Protein AF-A0A3S0QDR5-F1 (afdb_monomer_lite)

Secondary structure (DSSP, 8-state):
---EEEEEEEEEPPTT-SHHHHHHHHHHHHHTT---HHHHHHHHT--EEE-TTS-EEETTTT---B--TTSSS-BEEEEEEE-TTT-TT-SS-EEEEEEEEEHHHHEEEETTEEEEPTTHHHHHHHHHHHHHHH-TTS-EEEE-GGGTTS-S-TTTTT-HHHHT--SEEEE-HHHHTT--SPPTTEEEEE-SS-EEEEETTS--

pLDDT: mean 89.58, std 8.87, range [52.44, 98.12]

Foldseek 3Di:
DFWKKKFKWKDAADPVGCLLVLVLLQVLCVVQVNDDPVQVVLSVPWDWDADPLRAIAISLQPFDWDDGPLAQFTWRWHKGKDDCSLPVPDPGIMIMTITMTGLVSQWDQDPNDIAGDPPRVVSSVVSQVSVCVSVLPIKTFIATRVCPSPPQCCLVPPDLVSNPRGAKIWAAPVRVVSHDPDDPQKDWDDDNSTIIMGRPPHHD

Sequence (204 aa):
MPELHRLQLRLPVPDDGFEPVLTRFAGVLRGLGIWPAEVQQAFAGFHLRPAADGCIYSTAAGLDYYFSPLFPAPLRPHVWVWNAAVVPELPGIELDLALLVETAALTLIEHDRYHYRPGVQAAAQALARRLHAAFPQAGIYFTDEAQAGVDFDGLRYDDPAQLWQFDYALLPPAVAARYPAPPPTHRLDAGPAYAEAWYAARWA

Structure (mmCIF, N/CA/C/O backbone):
data_AF-A0A3S0QDR5-F1
#
_entry.id   AF-A0A3S0QDR5-F1
#
loop_
_atom_site.group_PDB
_atom_site.id
_atom_site.type_symbol
_atom_site.label_atom_id
_atom_site.label_alt_id
_atom_site.label_comp_id
_atom_site.label_asym_id
_atom_site.label_entity_id
_atom_site.label_seq_id
_atom_site.pdbx_PDB_ins_code
_atom_site.Cartn_x
_atom_site.Cartn_y
_atom_site.Cartn_z
_atom_site.occupancy
_atom_site.B_iso_or_equiv
_atom_site.auth_seq_id
_atom_site.auth_comp_id
_atom_site.auth_asym_id
_atom_site.auth_atom_id
_atom_site.pdbx_PDB_model_num
ATOM 1 N N . MET A 1 1 ? 15.835 13.168 6.844 1.00 61.34 1 MET A N 1
ATOM 2 C CA . MET A 1 1 ? 14.879 12.590 5.877 1.00 61.34 1 MET A CA 1
ATOM 3 C C . MET A 1 1 ? 13.528 12.604 6.565 1.00 61.34 1 MET A C 1
ATOM 5 O O . MET A 1 1 ? 13.531 12.258 7.740 1.00 61.34 1 MET A O 1
ATOM 9 N N . PRO A 1 2 ? 12.445 13.092 5.935 1.00 73.81 2 PRO A N 1
ATOM 10 C CA . PRO A 1 2 ? 11.136 13.089 6.580 1.00 73.81 2 PRO A CA 1
ATOM 11 C C . PRO A 1 2 ? 10.711 11.653 6.894 1.00 73.81 2 PRO A C 1
ATOM 13 O O . PRO A 1 2 ? 11.009 10.731 6.132 1.00 73.81 2 PRO A O 1
ATOM 16 N N . GLU A 1 3 ? 10.041 11.491 8.024 1.00 86.06 3 GLU A N 1
ATOM 17 C CA . GLU A 1 3 ? 9.397 10.250 8.432 1.00 86.06 3 GLU A CA 1
ATOM 18 C C . GLU A 1 3 ? 8.090 10.076 7.654 1.00 86.06 3 GLU A C 1
ATOM 20 O O . GLU A 1 3 ? 7.347 11.044 7.457 1.00 86.06 3 GLU A O 1
ATOM 25 N N . LEU A 1 4 ? 7.843 8.864 7.148 1.00 90.88 4 LEU A N 1
ATOM 26 C CA . LEU A 1 4 ? 6.756 8.592 6.211 1.00 90.88 4 LEU A CA 1
ATOM 27 C C . LEU A 1 4 ? 5.873 7.448 6.687 1.00 90.88 4 LEU A C 1
ATOM 29 O O . LEU A 1 4 ? 6.346 6.333 6.899 1.00 90.88 4 LEU A O 1
ATOM 33 N N . HIS A 1 5 ? 4.573 7.710 6.684 1.00 93.19 5 HIS A N 1
ATOM 34 C CA . HIS A 1 5 ? 3.555 6.674 6.669 1.00 93.19 5 HIS A CA 1
ATOM 35 C C . HIS A 1 5 ? 3.349 6.151 5.257 1.00 93.19 5 HIS A C 1
ATOM 37 O O . HIS A 1 5 ? 3.543 6.863 4.261 1.00 93.19 5 HIS A O 1
ATOM 43 N N . ARG A 1 6 ? 2.928 4.891 5.173 1.00 94.06 6 ARG A N 1
ATOM 44 C CA . ARG A 1 6 ? 2.754 4.183 3.905 1.00 94.06 6 ARG A CA 1
ATOM 45 C C . ARG A 1 6 ? 1.407 3.491 3.914 1.00 94.06 6 ARG A C 1
ATOM 47 O O . ARG A 1 6 ? 1.149 2.679 4.792 1.00 94.06 6 ARG A O 1
ATOM 54 N N . LEU A 1 7 ? 0.567 3.784 2.925 1.00 95.31 7 LEU A N 1
ATOM 55 C CA . LEU A 1 7 ? -0.541 2.908 2.566 1.00 95.31 7 LEU A CA 1
ATOM 56 C C . LEU A 1 7 ? -0.119 2.097 1.349 1.00 95.31 7 LEU A C 1
ATOM 58 O O . LEU A 1 7 ? 0.023 2.661 0.264 1.00 95.31 7 LEU A O 1
ATOM 62 N N . GLN A 1 8 ? 0.108 0.805 1.528 1.00 94.25 8 GLN A N 1
ATOM 63 C CA . GLN A 1 8 ? 0.830 0.002 0.554 1.00 94.25 8 GLN A CA 1
ATOM 64 C C . GLN A 1 8 ? 0.272 -1.404 0.389 1.00 94.25 8 GLN A C 1
ATOM 66 O O . GLN A 1 8 ? -0.425 -1.935 1.253 1.00 94.25 8 GLN A O 1
ATOM 71 N N . LEU A 1 9 ? 0.595 -1.996 -0.752 1.00 94.38 9 LEU A N 1
ATOM 72 C CA . LEU A 1 9 ? 0.325 -3.386 -1.084 1.00 94.38 9 LEU A CA 1
ATOM 73 C C . LEU A 1 9 ? 1.497 -3.940 -1.885 1.00 94.38 9 LEU A C 1
ATOM 75 O O . LEU A 1 9 ? 2.198 -3.185 -2.564 1.00 94.38 9 LEU A O 1
ATOM 79 N N . ARG A 1 10 ? 1.676 -5.260 -1.848 1.00 91.81 10 ARG A N 1
ATOM 80 C CA . ARG A 1 10 ? 2.699 -5.941 -2.639 1.00 91.81 10 ARG A CA 1
ATOM 81 C C . ARG A 1 10 ? 2.098 -7.045 -3.494 1.00 91.81 10 ARG A C 1
ATOM 83 O O . ARG A 1 10 ? 1.195 -7.754 -3.054 1.00 91.81 10 ARG A O 1
ATOM 90 N N . LEU A 1 11 ? 2.586 -7.167 -4.724 1.00 92.06 11 LEU A N 1
ATOM 91 C CA . LEU A 1 11 ? 2.117 -8.141 -5.704 1.00 92.06 11 LEU A CA 1
ATOM 92 C C . LEU A 1 11 ? 3.292 -8.717 -6.497 1.00 92.06 11 LEU A C 1
ATOM 94 O O . LEU A 1 11 ? 4.166 -7.946 -6.892 1.00 92.06 11 LEU A O 1
ATOM 98 N N . PRO A 1 12 ? 3.301 -10.024 -6.810 1.00 92.12 12 PRO A N 1
ATOM 99 C CA . PRO A 1 12 ? 4.234 -10.563 -7.793 1.00 92.12 12 PRO A CA 1
ATOM 100 C C . PRO A 1 12 ? 4.017 -9.895 -9.149 1.00 92.12 12 PRO A C 1
ATOM 102 O O . PRO A 1 12 ? 2.880 -9.584 -9.516 1.00 92.12 12 PRO A O 1
ATOM 105 N N . VAL A 1 13 ? 5.107 -9.675 -9.887 1.00 89.19 13 VAL A N 1
ATOM 106 C CA . VAL A 1 13 ? 5.028 -9.275 -11.294 1.00 89.19 13 VAL A CA 1
ATOM 107 C C . VAL A 1 13 ? 4.461 -10.458 -12.085 1.00 89.19 13 VAL A C 1
ATOM 109 O O . VAL A 1 13 ? 5.053 -11.537 -12.045 1.00 89.19 13 VAL A O 1
ATOM 112 N N . PRO A 1 14 ? 3.321 -10.288 -12.772 1.00 85.69 14 PRO A N 1
ATOM 113 C CA . PRO A 1 14 ? 2.761 -11.319 -13.639 1.00 85.69 14 PRO A CA 1
ATOM 114 C C . PRO A 1 14 ? 3.685 -11.706 -14.803 1.00 85.69 14 PRO A C 1
ATOM 116 O O . PRO A 1 14 ? 4.498 -10.900 -15.257 1.00 85.69 14 PRO A O 1
ATOM 119 N N . ASP A 1 15 ? 3.488 -12.908 -15.351 1.00 82.69 15 ASP A N 1
ATOM 120 C CA . ASP A 1 15 ? 4.232 -13.396 -16.524 1.00 82.69 15 ASP A CA 1
ATOM 121 C C . ASP A 1 15 ? 4.011 -12.530 -17.778 1.00 82.69 15 ASP A C 1
ATOM 123 O O . ASP A 1 15 ? 4.877 -12.460 -18.649 1.00 82.69 15 ASP A O 1
ATOM 127 N N . ASP A 1 16 ? 2.856 -11.861 -17.877 1.00 85.12 16 ASP A N 1
ATOM 128 C CA . ASP A 1 16 ? 2.502 -10.951 -18.970 1.00 85.12 16 ASP A CA 1
ATOM 129 C C . ASP A 1 16 ? 3.011 -9.511 -18.767 1.00 85.12 16 ASP A C 1
ATOM 131 O O . ASP A 1 16 ? 2.716 -8.641 -19.587 1.00 85.12 16 ASP A O 1
ATOM 135 N N . GLY A 1 17 ? 3.810 -9.266 -17.722 1.00 89.19 17 GLY A N 1
ATOM 136 C CA . GLY A 1 17 ? 4.458 -7.984 -17.445 1.00 89.19 17 GLY A CA 1
ATOM 137 C C . GLY A 1 17 ? 3.826 -7.192 -16.297 1.00 89.19 17 GLY A C 1
ATOM 138 O O . GLY A 1 17 ? 2.864 -7.602 -15.649 1.00 89.19 17 GLY A O 1
ATOM 139 N N . PHE A 1 18 ? 4.389 -6.017 -16.006 1.00 91.88 18 PHE A N 1
ATOM 140 C CA . PHE A 1 18 ? 3.922 -5.144 -14.918 1.00 91.88 18 PHE A CA 1
ATOM 141 C C . PHE A 1 18 ? 2.816 -4.169 -15.354 1.00 91.88 18 PHE A C 1
ATOM 143 O O . PHE A 1 18 ? 2.155 -3.543 -14.520 1.00 91.88 18 PHE A O 1
ATOM 150 N N . GLU A 1 19 ? 2.598 -4.014 -16.654 1.00 93.38 19 GLU A N 1
ATOM 151 C CA . GLU A 1 19 ? 1.686 -3.050 -17.262 1.00 93.38 19 GLU A CA 1
ATOM 152 C C . GLU A 1 19 ? 0.235 -3.208 -16.773 1.00 93.38 19 GLU A C 1
ATOM 154 O O . GLU A 1 19 ? -0.393 -2.186 -16.458 1.00 93.38 19 GLU A O 1
ATOM 159 N N . PRO A 1 20 ? -0.321 -4.429 -16.605 1.00 93.06 20 PRO A N 1
ATOM 160 C CA . PRO A 1 20 ? -1.663 -4.600 -16.046 1.00 93.06 20 PRO A CA 1
ATOM 161 C C . PRO A 1 20 ? -1.775 -4.138 -14.587 1.00 93.06 20 PRO A C 1
ATOM 163 O O . PRO A 1 20 ? -2.842 -3.693 -14.149 1.00 93.06 20 PRO A O 1
ATOM 166 N N . VAL A 1 21 ? -0.690 -4.249 -13.815 1.00 94.88 21 VAL A N 1
ATOM 167 C CA . VAL A 1 21 ? -0.626 -3.806 -12.414 1.00 94.88 21 VAL A CA 1
ATOM 168 C C . VAL A 1 21 ? -0.572 -2.280 -12.359 1.00 94.88 21 VAL A C 1
ATOM 170 O O . VAL A 1 21 ? -1.391 -1.656 -11.679 1.00 94.88 21 VAL A O 1
ATOM 173 N N . LEU A 1 22 ? 0.311 -1.663 -13.149 1.00 95.50 22 LEU A N 1
ATOM 174 C CA . LEU A 1 22 ? 0.421 -0.205 -13.237 1.00 95.50 22 LEU A CA 1
ATOM 175 C C . LEU A 1 22 ? -0.845 0.448 -13.785 1.00 95.50 22 LEU A C 1
ATOM 177 O O . LEU A 1 22 ? -1.245 1.500 -13.296 1.00 95.50 22 LEU A O 1
ATOM 181 N N . THR A 1 23 ? -1.517 -0.180 -14.751 1.00 96.06 23 THR A N 1
ATOM 182 C CA . THR A 1 23 ? -2.782 0.323 -15.307 1.00 96.06 23 THR A CA 1
ATOM 183 C C . THR A 1 23 ? -3.874 0.390 -14.241 1.00 96.06 23 THR A C 1
ATOM 185 O O . THR A 1 23 ? -4.596 1.387 -14.148 1.00 96.06 23 THR A O 1
ATOM 188 N N . ARG A 1 24 ? -3.978 -0.641 -13.393 1.00 96.94 24 ARG A N 1
ATOM 189 C CA . ARG A 1 24 ? -4.913 -0.652 -12.260 1.00 96.94 24 ARG A CA 1
ATOM 190 C C . ARG A 1 24 ? -4.555 0.413 -11.228 1.00 96.94 24 ARG A C 1
ATOM 192 O O . ARG A 1 24 ? -5.436 1.154 -10.793 1.00 96.94 24 ARG A O 1
ATOM 199 N N . PHE A 1 25 ? -3.272 0.552 -10.895 1.00 97.38 25 PHE A N 1
ATOM 200 C CA . PHE A 1 25 ? -2.823 1.561 -9.937 1.00 97.38 25 PHE A CA 1
ATOM 201 C C . PHE A 1 25 ? -3.045 2.988 -10.450 1.00 97.38 25 PHE A C 1
ATOM 203 O O . PHE A 1 25 ? -3.562 3.831 -9.724 1.00 97.38 25 PHE A O 1
ATOM 210 N N . ALA A 1 26 ? -2.784 3.238 -11.734 1.00 97.44 26 ALA A N 1
ATOM 211 C CA . ALA A 1 26 ? -3.130 4.484 -12.411 1.00 97.44 26 ALA A CA 1
ATOM 212 C C . ALA A 1 26 ? -4.630 4.802 -12.307 1.00 97.44 26 ALA A C 1
ATOM 214 O O . ALA A 1 26 ? -5.014 5.953 -12.102 1.00 97.44 26 ALA A O 1
ATOM 215 N N . GLY A 1 27 ? -5.492 3.785 -12.410 1.00 98.12 27 GLY A N 1
ATOM 216 C CA . GLY A 1 27 ? -6.929 3.918 -12.165 1.00 98.12 27 GLY A CA 1
ATOM 217 C C . GLY A 1 27 ? -7.248 4.410 -10.750 1.00 98.12 27 GLY A C 1
ATOM 218 O O . GLY A 1 27 ? -8.052 5.332 -10.594 1.00 98.12 27 GLY A O 1
ATOM 219 N N . VAL A 1 28 ? -6.577 3.859 -9.731 1.00 97.94 28 VAL A N 1
ATOM 220 C CA . VAL A 1 28 ? -6.702 4.325 -8.339 1.00 97.94 28 VAL A CA 1
ATOM 221 C C . VAL A 1 28 ? -6.265 5.784 -8.226 1.00 97.94 28 VAL A C 1
ATOM 223 O O . VAL A 1 28 ? -7.039 6.608 -7.746 1.00 97.94 28 VAL A O 1
ATOM 226 N N . LEU A 1 29 ? -5.077 6.125 -8.727 1.00 97.88 29 LEU A N 1
ATOM 227 C CA . LEU A 1 29 ? -4.520 7.479 -8.658 1.00 97.88 29 LEU A CA 1
ATOM 228 C C . LEU A 1 29 ? -5.426 8.525 -9.331 1.00 97.88 29 LEU A C 1
ATOM 230 O O . LEU A 1 29 ? -5.706 9.569 -8.738 1.00 97.88 29 LEU A O 1
ATOM 234 N N . ARG A 1 30 ? -5.998 8.211 -10.502 1.00 97.69 30 ARG A N 1
ATOM 235 C CA . ARG A 1 30 ? -7.041 9.034 -11.150 1.00 97.69 30 ARG A CA 1
ATOM 236 C C . ARG A 1 30 ? -8.263 9.221 -10.264 1.00 97.69 30 ARG A C 1
ATOM 238 O O . ARG A 1 30 ? -8.734 10.343 -10.105 1.00 97.69 30 ARG A O 1
ATOM 245 N N . GLY A 1 31 ? -8.759 8.139 -9.666 1.00 96.62 31 GLY A N 1
ATOM 246 C CA . GLY A 1 31 ? -9.898 8.177 -8.748 1.00 96.62 31 GL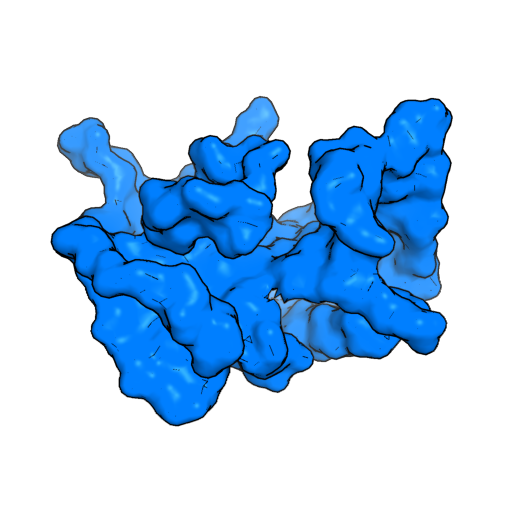Y A CA 1
ATOM 247 C C . GLY A 1 31 ? -9.643 8.981 -7.469 1.00 96.62 31 GLY A C 1
ATOM 248 O O . GLY A 1 31 ? -10.602 9.397 -6.821 1.00 96.62 31 GLY A O 1
ATOM 249 N N . LEU A 1 32 ? -8.374 9.207 -7.118 1.00 96.12 32 LEU A N 1
ATOM 250 C CA . LEU A 1 32 ? -7.942 10.078 -6.025 1.00 96.12 32 LEU A CA 1
ATOM 251 C C . LEU A 1 32 ? -7.693 11.526 -6.470 1.00 96.12 32 LEU A C 1
ATOM 253 O O . LEU A 1 32 ? -7.418 12.368 -5.622 1.00 96.12 32 LEU A O 1
ATOM 257 N N . GLY A 1 33 ? -7.766 11.842 -7.765 1.00 96.62 33 GLY A N 1
ATOM 258 C CA . GLY A 1 33 ? -7.377 13.159 -8.279 1.00 96.62 33 GLY A CA 1
ATOM 259 C C . GLY A 1 33 ? -5.859 13.374 -8.360 1.00 96.62 33 GLY A C 1
ATOM 260 O O . GLY A 1 33 ? -5.423 14.483 -8.645 1.00 96.62 33 GLY A O 1
ATOM 261 N N . ILE A 1 34 ? -5.049 12.330 -8.154 1.00 96.19 34 ILE A N 1
ATOM 262 C CA . ILE A 1 34 ? -3.582 12.371 -8.229 1.00 96.19 34 ILE A CA 1
ATOM 263 C C . ILE A 1 34 ? -3.156 11.885 -9.616 1.00 96.19 34 ILE A C 1
ATOM 265 O O . ILE A 1 34 ? -2.619 10.796 -9.783 1.00 96.19 34 ILE A O 1
ATOM 269 N N . TRP A 1 35 ? -3.467 12.661 -10.653 1.00 97.06 35 TRP A N 1
ATOM 270 C CA . TRP A 1 35 ? -3.111 12.293 -12.029 1.00 97.06 35 TRP A CA 1
ATOM 271 C C . TRP A 1 35 ? -2.630 13.467 -12.902 1.00 97.06 35 TRP A C 1
ATOM 273 O O . TRP A 1 35 ? -3.094 13.616 -14.038 1.00 97.06 35 TRP A O 1
ATOM 283 N N . PRO A 1 36 ? -1.722 14.328 -12.405 1.00 96.44 36 PRO A N 1
ATOM 284 C CA . PRO A 1 36 ? -1.165 15.409 -13.209 1.00 96.44 36 PRO A CA 1
ATOM 285 C C . PRO A 1 36 ? -0.210 14.877 -14.293 1.00 96.44 36 PRO A C 1
ATOM 287 O O . PRO A 1 36 ? 0.082 13.678 -14.361 1.00 96.44 36 PRO A O 1
ATOM 290 N N . ALA A 1 37 ? 0.249 15.768 -15.173 1.00 96.19 37 ALA A N 1
ATOM 291 C CA . ALA A 1 37 ? 1.044 15.411 -16.349 1.00 96.19 37 ALA A CA 1
ATOM 292 C C . ALA A 1 37 ? 2.346 14.676 -15.986 1.00 96.19 37 ALA A C 1
ATOM 294 O O . ALA A 1 37 ? 2.745 13.751 -16.686 1.00 96.19 37 ALA A O 1
ATOM 295 N N . GLU A 1 38 ? 2.968 15.032 -14.868 1.00 95.44 38 GLU A N 1
ATOM 296 C CA . GLU A 1 38 ? 4.201 14.428 -14.367 1.00 95.44 38 GLU A CA 1
ATOM 297 C C . GLU A 1 38 ? 3.984 12.956 -13.988 1.00 95.44 38 GLU A C 1
ATOM 299 O O . GLU A 1 38 ? 4.750 12.084 -14.397 1.00 95.44 38 GLU A O 1
ATOM 304 N N . VAL A 1 39 ? 2.889 12.652 -13.280 1.00 96.06 39 VAL A N 1
ATOM 305 C CA . VAL A 1 39 ? 2.517 11.268 -12.935 1.00 96.06 39 VAL A CA 1
ATOM 306 C C . VAL A 1 39 ? 2.179 10.480 -14.201 1.00 96.06 39 VAL A C 1
ATOM 308 O O . VAL A 1 39 ? 2.605 9.336 -14.353 1.00 96.06 39 VAL A O 1
ATOM 311 N N . GLN A 1 40 ? 1.468 11.095 -15.150 1.00 96.31 40 GLN A N 1
ATOM 312 C CA . GLN A 1 40 ? 1.164 10.473 -16.442 1.00 96.31 40 GLN A CA 1
ATOM 313 C C . GLN A 1 40 ? 2.431 10.092 -17.207 1.00 96.31 40 GLN A C 1
ATOM 315 O O . GLN A 1 40 ? 2.534 8.970 -17.701 1.00 96.31 40 GLN A O 1
ATOM 320 N N . GLN A 1 41 ? 3.397 11.008 -17.283 1.00 94.94 41 GLN A N 1
ATOM 321 C CA . GLN A 1 41 ? 4.677 10.780 -17.948 1.00 94.94 41 GLN A CA 1
ATOM 322 C C . GLN A 1 41 ? 5.479 9.676 -17.257 1.00 94.94 41 GLN A C 1
ATOM 324 O O . GLN A 1 41 ? 6.005 8.799 -17.941 1.00 94.94 41 GLN A O 1
ATOM 329 N N . ALA A 1 42 ? 5.521 9.667 -15.922 1.00 94.38 42 ALA A N 1
ATOM 330 C CA . ALA A 1 42 ? 6.217 8.630 -15.165 1.00 94.38 42 ALA A CA 1
ATOM 331 C C . ALA A 1 42 ? 5.632 7.231 -15.411 1.00 94.38 42 ALA A C 1
ATOM 333 O O . ALA A 1 42 ? 6.385 6.271 -15.553 1.00 94.38 42 ALA A O 1
ATOM 334 N N . PHE A 1 43 ? 4.304 7.109 -15.508 1.00 95.19 43 PHE A N 1
ATOM 335 C CA . PHE A 1 43 ? 3.648 5.832 -15.802 1.00 95.19 43 PHE A CA 1
ATOM 336 C C . PHE A 1 43 ? 3.776 5.429 -17.277 1.00 95.19 43 PHE A C 1
ATOM 338 O O . PHE A 1 43 ? 3.950 4.250 -17.566 1.00 95.19 43 PHE A O 1
ATOM 345 N N . ALA A 1 44 ? 3.720 6.380 -18.214 1.00 93.44 44 ALA A N 1
ATOM 346 C CA . ALA A 1 44 ? 3.883 6.099 -19.643 1.00 93.44 44 ALA A CA 1
ATOM 347 C C . ALA A 1 44 ? 5.321 5.686 -20.004 1.00 93.44 44 ALA A C 1
ATOM 349 O O . ALA A 1 44 ? 5.521 4.840 -20.869 1.00 93.44 44 ALA A O 1
ATOM 350 N N . GLY A 1 45 ? 6.317 6.277 -19.339 1.00 92.19 45 GLY A N 1
ATOM 351 C CA . GLY A 1 45 ? 7.735 5.940 -19.480 1.00 92.19 45 GLY A CA 1
ATOM 352 C C . GLY A 1 45 ? 8.239 4.946 -18.433 1.00 92.19 45 GLY A C 1
ATOM 353 O O . GLY A 1 45 ? 9.455 4.864 -18.216 1.00 92.19 45 GLY A O 1
ATOM 354 N N . PHE A 1 46 ? 7.335 4.243 -17.740 1.00 94.44 46 PHE A N 1
ATOM 355 C CA . PHE A 1 46 ? 7.721 3.339 -16.667 1.00 94.44 46 PHE A CA 1
ATOM 356 C C . PHE A 1 46 ? 8.611 2.225 -17.211 1.00 94.44 46 PHE A C 1
ATOM 358 O O . PHE A 1 46 ? 8.253 1.525 -18.155 1.00 94.44 46 PHE A O 1
ATOM 365 N N . HIS A 1 47 ? 9.761 2.034 -16.577 1.00 91.12 47 HIS A N 1
ATOM 366 C CA . HIS A 1 47 ? 10.599 0.873 -16.814 1.00 91.12 47 HIS A CA 1
ATOM 367 C C . HIS A 1 47 ? 11.367 0.506 -15.551 1.00 91.12 47 HIS A C 1
ATOM 369 O O . HIS A 1 47 ? 11.575 1.319 -14.645 1.00 91.12 47 HIS A O 1
ATOM 375 N N . LEU A 1 48 ? 11.789 -0.751 -15.514 1.00 91.69 48 LEU A N 1
ATOM 376 C CA . LEU A 1 48 ? 12.644 -1.293 -14.476 1.00 91.69 48 LEU A CA 1
ATOM 377 C C . LEU A 1 48 ? 14.104 -1.099 -14.883 1.00 91.69 48 LEU A C 1
ATOM 379 O O . LEU A 1 48 ? 14.495 -1.454 -15.995 1.00 91.69 48 LEU A O 1
ATOM 383 N N . ARG A 1 49 ? 14.914 -0.536 -13.986 1.00 90.25 49 ARG A N 1
ATOM 384 C CA . ARG A 1 49 ? 16.343 -0.307 -14.202 1.00 90.25 49 ARG A CA 1
ATOM 385 C C . ARG A 1 49 ? 17.160 -1.174 -13.242 1.00 90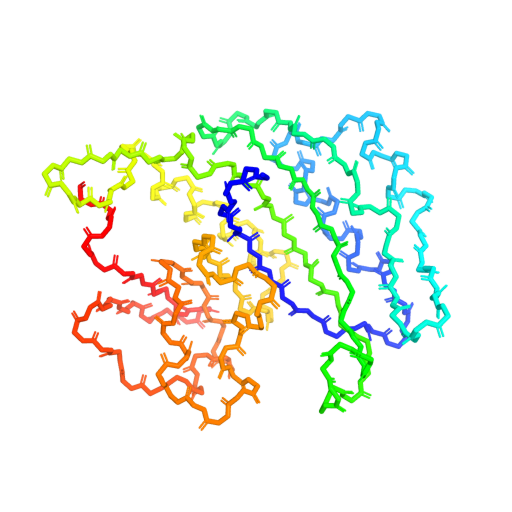.25 49 ARG A C 1
ATOM 387 O O . ARG A 1 49 ? 17.229 -0.835 -12.058 1.00 90.25 49 ARG A O 1
ATOM 394 N N . PRO A 1 50 ? 17.794 -2.253 -13.729 1.00 91.19 50 PRO A N 1
ATOM 395 C CA . PRO A 1 50 ? 18.753 -3.014 -12.941 1.00 91.19 50 PRO A CA 1
ATOM 396 C C . PRO A 1 50 ? 19.955 -2.146 -12.558 1.00 91.19 50 PRO A C 1
ATOM 398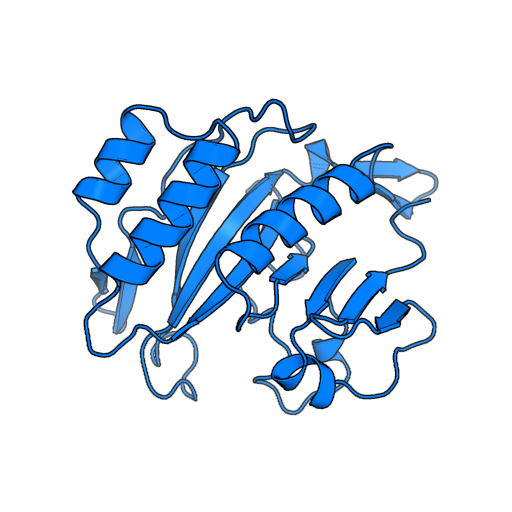 O O . PRO A 1 50 ? 20.383 -1.286 -13.334 1.00 91.19 50 PRO A O 1
ATOM 401 N N . ALA A 1 51 ? 20.513 -2.388 -11.381 1.00 90.50 51 ALA A N 1
ATOM 402 C CA . ALA A 1 51 ? 21.742 -1.773 -10.906 1.00 90.50 51 ALA A CA 1
ATOM 403 C C . ALA A 1 51 ? 22.852 -2.809 -10.694 1.00 90.50 51 ALA A C 1
ATOM 405 O O . ALA A 1 51 ? 22.631 -4.018 -10.758 1.00 90.50 51 ALA A O 1
ATOM 406 N N . ALA A 1 52 ? 24.077 -2.319 -10.488 1.00 91.69 52 ALA A N 1
ATOM 407 C CA . ALA A 1 52 ? 25.270 -3.158 -10.375 1.00 91.69 52 ALA A CA 1
ATOM 408 C C . ALA A 1 52 ? 25.278 -4.048 -9.118 1.00 91.69 52 ALA A C 1
ATOM 410 O O . ALA A 1 52 ? 25.944 -5.077 -9.107 1.00 91.69 52 ALA A O 1
ATOM 411 N N . ASP A 1 53 ? 24.535 -3.661 -8.083 1.00 88.88 53 ASP A N 1
ATOM 412 C CA . ASP A 1 53 ? 24.326 -4.420 -6.846 1.00 88.88 53 ASP A CA 1
ATOM 413 C C . ASP A 1 53 ? 23.229 -5.494 -6.976 1.00 88.88 53 ASP A C 1
ATOM 415 O O . ASP A 1 53 ? 22.925 -6.190 -6.012 1.00 88.88 53 ASP A O 1
ATOM 419 N N . GLY A 1 54 ? 22.633 -5.640 -8.164 1.00 88.81 54 GLY A N 1
ATOM 420 C CA . GLY A 1 54 ? 21.528 -6.559 -8.417 1.00 88.81 54 GLY A CA 1
ATOM 421 C C . GLY A 1 54 ? 20.157 -6.007 -8.024 1.00 88.81 54 GLY A C 1
ATOM 422 O O . GLY A 1 54 ? 19.154 -6.655 -8.327 1.00 88.81 54 GLY A O 1
ATOM 423 N N . CYS A 1 55 ? 20.072 -4.822 -7.409 1.00 88.50 55 CYS A N 1
ATOM 424 C CA . CYS A 1 55 ? 18.796 -4.166 -7.135 1.00 88.50 55 CYS A CA 1
ATOM 425 C C . CYS A 1 55 ? 18.110 -3.748 -8.441 1.00 88.50 55 CYS A C 1
ATOM 427 O O . CYS A 1 55 ? 18.752 -3.476 -9.461 1.00 88.50 55 CYS A O 1
ATOM 429 N N . ILE A 1 56 ? 16.781 -3.664 -8.409 1.00 89.19 56 ILE A N 1
ATOM 430 C CA . ILE A 1 56 ? 15.977 -3.151 -9.519 1.00 89.19 56 ILE A CA 1
ATOM 431 C C . ILE A 1 56 ? 15.252 -1.904 -9.032 1.00 89.19 56 ILE A C 1
ATOM 433 O O . ILE A 1 56 ? 14.563 -1.934 -8.019 1.00 89.19 56 ILE A O 1
ATOM 437 N N . TYR A 1 57 ? 15.389 -0.807 -9.769 1.00 87.00 57 TYR A N 1
ATOM 438 C CA . TYR A 1 57 ? 14.730 0.454 -9.446 1.00 87.00 57 TYR A CA 1
ATOM 439 C C . TYR A 1 57 ? 13.611 0.751 -10.436 1.00 87.00 57 TYR A C 1
ATOM 441 O O . TYR A 1 57 ? 13.748 0.488 -11.632 1.00 87.00 57 TYR A O 1
ATOM 449 N N . SER A 1 58 ? 12.521 1.341 -9.951 1.00 87.56 58 SER A N 1
ATOM 450 C CA . SER A 1 58 ? 11.475 1.886 -10.812 1.00 87.56 58 SER A CA 1
ATOM 451 C C . SER A 1 58 ? 11.775 3.346 -11.158 1.00 87.56 58 SER A C 1
ATOM 453 O O . SER A 1 58 ? 12.334 4.094 -10.350 1.00 87.56 58 SER A O 1
ATOM 455 N N . THR A 1 59 ? 11.353 3.793 -12.337 1.00 83.31 59 THR A N 1
ATOM 456 C CA . THR A 1 59 ? 11.388 5.222 -12.684 1.00 83.31 59 THR A CA 1
ATOM 457 C C . THR A 1 59 ? 10.294 6.050 -12.009 1.00 83.31 59 THR A C 1
ATOM 459 O O . THR A 1 59 ? 10.358 7.276 -12.040 1.00 83.31 59 THR A O 1
ATOM 462 N N . ALA A 1 60 ? 9.326 5.408 -11.347 1.00 82.31 60 ALA A N 1
ATOM 463 C CA . ALA A 1 60 ? 8.250 6.066 -10.604 1.00 82.31 60 ALA A CA 1
ATOM 464 C C . ALA A 1 60 ? 8.540 6.213 -9.095 1.00 82.31 60 ALA A C 1
ATOM 466 O O . ALA A 1 60 ? 7.664 6.629 -8.341 1.00 82.31 60 ALA A O 1
ATOM 467 N N . ALA A 1 61 ? 9.755 5.901 -8.635 1.00 75.50 61 ALA A N 1
ATOM 468 C CA . ALA A 1 61 ? 10.139 6.055 -7.228 1.00 75.50 61 ALA A CA 1
ATOM 469 C C . ALA A 1 61 ? 10.351 7.526 -6.801 1.00 75.50 61 ALA A C 1
ATOM 471 O O . ALA A 1 61 ? 10.334 7.833 -5.612 1.00 75.50 61 ALA A O 1
ATOM 472 N N . GLY A 1 62 ? 10.550 8.439 -7.760 1.00 81.94 62 GLY A N 1
ATOM 473 C CA . GLY A 1 62 ? 10.894 9.848 -7.522 1.00 81.94 62 GLY A CA 1
ATOM 474 C C . GLY A 1 62 ? 9.759 10.852 -7.736 1.00 81.94 62 GLY A C 1
ATOM 475 O O . GLY A 1 62 ? 10.043 12.018 -7.990 1.00 81.94 62 GLY A O 1
ATOM 476 N N . LEU A 1 63 ? 8.498 10.411 -7.707 1.00 92.75 63 LEU A N 1
ATOM 477 C CA . LEU A 1 63 ? 7.344 11.306 -7.846 1.00 92.75 63 LEU A CA 1
ATOM 478 C C . LEU A 1 63 ? 7.224 12.266 -6.652 1.00 92.75 63 LEU A C 1
ATOM 480 O O . LEU A 1 63 ? 7.697 11.965 -5.559 1.00 92.75 63 LEU A O 1
ATOM 484 N N . ASP A 1 64 ? 6.590 13.419 -6.864 1.00 95.25 64 ASP A N 1
ATOM 485 C CA . ASP A 1 64 ? 6.366 14.417 -5.812 1.00 95.25 64 ASP A CA 1
ATOM 486 C C . ASP A 1 64 ? 5.083 14.119 -5.007 1.00 95.25 64 ASP A C 1
ATOM 488 O O . ASP A 1 64 ? 4.378 13.132 -5.247 1.00 95.25 64 ASP A O 1
ATOM 492 N N . TYR A 1 65 ? 4.778 14.967 -4.031 1.00 96.31 65 TYR A N 1
ATOM 493 C CA . TYR A 1 65 ? 3.529 14.951 -3.287 1.00 96.31 65 TYR A CA 1
ATOM 494 C C . TYR A 1 65 ? 2.420 15.699 -4.026 1.00 96.31 65 TYR A C 1
ATOM 496 O O . TYR A 1 65 ? 2.604 16.803 -4.535 1.00 96.31 65 TYR A O 1
ATOM 504 N N . TYR A 1 66 ? 1.221 15.125 -4.005 1.00 96.94 66 TYR A N 1
ATOM 505 C CA . TYR A 1 66 ? 0.042 15.683 -4.651 1.00 96.94 66 TYR A CA 1
ATOM 506 C C . TYR A 1 66 ? -1.136 15.718 -3.685 1.00 96.94 66 TYR A C 1
ATOM 508 O O . TYR A 1 66 ? -1.369 14.787 -2.912 1.00 96.94 66 TYR A O 1
ATOM 516 N N . PHE A 1 67 ? -1.918 16.791 -3.745 1.00 96.06 67 PHE A N 1
ATOM 517 C CA . PHE A 1 67 ? -3.136 16.898 -2.954 1.00 96.06 67 PHE A CA 1
ATOM 518 C C . PHE A 1 67 ? -4.247 16.044 -3.563 1.00 96.06 67 PHE A C 1
ATOM 520 O O . PHE A 1 67 ? -4.541 16.143 -4.754 1.00 96.06 67 PHE A O 1
ATOM 527 N N . SER A 1 68 ? -4.902 15.249 -2.720 1.00 94.12 68 SER A N 1
ATOM 528 C CA . SER A 1 68 ? -6.165 14.594 -3.048 1.00 94.12 68 SER A CA 1
ATOM 529 C C . SER A 1 68 ? -7.293 15.255 -2.263 1.00 94.12 68 SER A C 1
ATOM 531 O O . SER A 1 68 ? -7.140 15.456 -1.061 1.00 94.12 68 SER A O 1
ATOM 533 N N . PRO A 1 69 ? -8.467 15.513 -2.866 1.00 91.81 69 PRO A N 1
ATOM 534 C CA . PRO A 1 69 ? -9.627 15.983 -2.109 1.00 91.81 69 PRO A CA 1
ATOM 535 C C . PRO A 1 69 ? -10.181 14.925 -1.140 1.00 91.81 69 PRO A C 1
ATOM 537 O O . PRO A 1 69 ? -11.088 15.216 -0.367 1.00 91.81 69 PRO A O 1
ATOM 540 N N . LEU A 1 70 ? -9.678 13.688 -1.201 1.00 90.56 70 LEU A N 1
ATOM 541 C CA . LEU A 1 70 ? -10.147 12.552 -0.408 1.00 90.56 70 LEU A CA 1
ATOM 542 C C . LEU A 1 70 ? -9.230 12.223 0.774 1.00 90.56 70 LEU A C 1
ATOM 544 O O . LEU A 1 70 ? -9.505 11.269 1.501 1.00 90.56 70 LEU A O 1
ATOM 548 N N . PHE A 1 71 ? -8.136 12.966 0.951 1.00 93.56 71 PHE A N 1
ATOM 549 C CA . PHE A 1 71 ? -7.166 12.710 2.006 1.00 93.56 71 PHE A CA 1
ATOM 550 C C . PHE A 1 71 ? -6.690 14.026 2.638 1.00 93.56 71 PHE A C 1
ATOM 552 O O . PHE A 1 71 ? -6.480 14.998 1.915 1.00 93.56 71 PHE A O 1
ATOM 559 N N . PRO A 1 72 ? -6.519 14.095 3.971 1.00 92.38 72 PRO A N 1
ATOM 560 C CA . PRO A 1 72 ? -6.238 15.355 4.667 1.00 92.38 72 PRO A CA 1
ATOM 561 C C . PRO A 1 72 ? -4.807 15.883 4.473 1.00 92.38 72 PRO A C 1
ATOM 563 O O . PRO A 1 72 ? -4.499 16.977 4.938 1.00 92.38 72 PRO A O 1
ATOM 566 N N . ALA A 1 73 ? -3.934 15.125 3.810 1.00 94.62 73 ALA A N 1
ATOM 567 C CA . ALA A 1 73 ? -2.533 15.463 3.598 1.00 94.62 73 ALA A CA 1
ATOM 568 C C . ALA A 1 73 ? -2.097 15.154 2.152 1.00 94.62 73 ALA A C 1
ATOM 570 O O . ALA A 1 73 ? -2.733 14.334 1.481 1.00 94.62 73 ALA A O 1
ATOM 571 N N . PRO A 1 74 ? -1.018 15.784 1.654 1.00 96.31 74 PRO A N 1
ATOM 572 C CA . PRO A 1 74 ? -0.426 15.419 0.374 1.00 96.31 74 PRO A CA 1
ATOM 573 C C . PRO A 1 74 ? 0.010 13.952 0.345 1.00 96.31 74 PRO A C 1
ATOM 575 O O . PRO A 1 74 ? 0.606 13.446 1.294 1.00 96.31 74 PRO A O 1
ATOM 578 N N . LEU A 1 75 ? -0.262 13.284 -0.771 1.00 96.62 75 LEU A N 1
ATOM 579 C CA . LEU A 1 75 ? 0.095 11.894 -1.020 1.00 96.62 75 LEU A CA 1
ATOM 580 C C . LEU A 1 75 ? 1.128 11.829 -2.140 1.00 96.62 75 LEU A C 1
ATOM 582 O O . LEU A 1 75 ? 0.939 12.423 -3.200 1.00 96.62 75 LEU A O 1
ATOM 586 N N . ARG A 1 76 ? 2.189 11.057 -1.934 1.00 95.88 76 ARG A N 1
ATOM 587 C CA . ARG A 1 76 ? 3.193 10.751 -2.951 1.00 95.88 76 ARG A CA 1
ATOM 588 C C . ARG A 1 76 ? 2.993 9.324 -3.459 1.00 95.88 76 ARG A C 1
ATOM 590 O O . ARG A 1 76 ? 3.231 8.382 -2.698 1.00 95.88 76 ARG A O 1
ATOM 597 N N . PRO A 1 77 ? 2.568 9.131 -4.719 1.00 96.50 77 PRO A N 1
ATOM 598 C CA . PRO A 1 77 ? 2.564 7.818 -5.341 1.00 96.50 77 PRO A CA 1
ATOM 599 C C . PRO A 1 77 ? 3.982 7.265 -5.394 1.00 96.50 77 PRO A C 1
ATOM 601 O O . PRO A 1 77 ? 4.927 7.978 -5.723 1.00 96.50 77 PRO A O 1
ATOM 604 N N . HIS A 1 78 ? 4.125 5.988 -5.084 1.00 94.06 78 HIS A N 1
ATOM 605 C CA . HIS A 1 78 ? 5.413 5.327 -5.068 1.00 94.06 78 HIS A CA 1
ATOM 606 C C . HIS A 1 78 ? 5.260 3.904 -5.586 1.00 94.06 78 HIS A C 1
ATOM 608 O O . HIS A 1 78 ? 4.340 3.186 -5.197 1.00 94.06 78 HIS A O 1
ATOM 614 N N . VAL A 1 79 ? 6.164 3.514 -6.480 1.00 94.12 79 VAL A N 1
ATOM 615 C CA . VAL A 1 79 ? 6.274 2.138 -6.962 1.00 94.12 79 VAL A CA 1
ATOM 616 C C . VAL A 1 79 ? 7.680 1.664 -6.649 1.00 94.12 79 VAL A C 1
ATOM 618 O O . VAL A 1 79 ? 8.645 2.195 -7.194 1.00 94.12 79 VAL A O 1
ATOM 621 N N . TRP A 1 80 ? 7.806 0.677 -5.776 1.00 91.00 80 TRP A N 1
ATOM 622 C CA . TRP A 1 80 ? 9.074 0.037 -5.454 1.00 91.00 80 TRP A CA 1
ATOM 623 C C . TRP A 1 80 ? 9.105 -1.396 -5.972 1.00 91.00 80 TRP A C 1
ATOM 625 O O . TRP A 1 80 ? 8.070 -1.983 -6.285 1.00 91.00 80 TRP A O 1
ATOM 635 N N . VAL A 1 81 ? 10.309 -1.938 -6.114 1.00 91.50 81 VAL A N 1
ATOM 636 C CA . VAL A 1 81 ? 10.542 -3.253 -6.698 1.00 91.50 81 VAL A CA 1
ATOM 637 C C . VAL A 1 81 ? 11.342 -4.075 -5.704 1.00 91.50 81 VAL A C 1
ATOM 639 O O . VAL A 1 81 ? 12.421 -3.671 -5.275 1.00 91.50 81 VAL A O 1
ATOM 642 N N . TRP A 1 82 ? 10.804 -5.231 -5.347 1.00 90.06 82 TRP A N 1
ATOM 643 C CA . TRP A 1 82 ? 11.466 -6.213 -4.503 1.00 90.06 82 TRP A CA 1
ATOM 644 C C . TRP A 1 82 ? 11.964 -7.361 -5.377 1.00 90.06 82 TRP A C 1
ATOM 646 O O . TRP A 1 82 ? 11.258 -7.819 -6.274 1.00 90.06 82 TRP A O 1
ATOM 656 N N . ASN A 1 83 ? 13.191 -7.809 -5.138 1.00 91.50 83 ASN A N 1
ATOM 657 C CA . ASN A 1 83 ? 13.807 -8.951 -5.807 1.00 91.50 83 ASN A CA 1
ATOM 658 C C . ASN A 1 83 ? 14.793 -9.649 -4.854 1.00 91.50 83 ASN A C 1
ATOM 660 O O . ASN A 1 83 ? 15.036 -9.170 -3.745 1.00 91.50 83 ASN A O 1
ATOM 664 N N . ALA A 1 84 ? 15.411 -10.738 -5.317 1.00 91.50 84 ALA A N 1
ATOM 665 C CA . ALA A 1 84 ? 16.370 -11.528 -4.540 1.00 91.50 84 ALA A CA 1
ATOM 666 C C . ALA A 1 84 ? 17.610 -10.751 -4.047 1.00 91.50 84 ALA A C 1
ATOM 668 O O . ALA A 1 84 ? 18.273 -11.188 -3.112 1.00 91.50 84 ALA A O 1
ATOM 669 N N . ALA A 1 85 ? 17.936 -9.599 -4.647 1.00 90.00 85 ALA A N 1
ATOM 670 C CA . ALA A 1 85 ? 19.024 -8.752 -4.154 1.00 90.00 85 ALA A CA 1
ATOM 671 C C . ALA A 1 85 ? 18.652 -8.021 -2.852 1.00 90.00 85 ALA A C 1
ATOM 673 O O . ALA A 1 85 ? 19.530 -7.722 -2.047 1.00 90.00 85 ALA A O 1
ATOM 674 N N . VAL A 1 86 ? 17.358 -7.751 -2.639 1.00 86.62 86 VAL A N 1
ATOM 675 C CA . VAL A 1 86 ? 16.839 -7.091 -1.431 1.00 86.62 86 VAL A CA 1
ATOM 676 C C . VAL A 1 86 ? 16.330 -8.116 -0.415 1.00 86.62 86 VAL A C 1
ATOM 678 O O . VAL A 1 86 ? 16.580 -7.977 0.778 1.00 86.62 86 VAL A O 1
ATOM 681 N N . VAL A 1 87 ? 15.625 -9.147 -0.886 1.00 86.19 87 VAL A N 1
ATOM 682 C CA . VAL A 1 87 ? 15.057 -10.226 -0.064 1.00 86.19 87 VAL A CA 1
ATOM 683 C C . VAL A 1 87 ? 15.460 -11.557 -0.701 1.00 86.19 87 VAL A C 1
ATOM 685 O O . VAL A 1 87 ? 14.796 -11.980 -1.649 1.00 86.19 87 VAL A O 1
ATOM 688 N N . PRO A 1 88 ? 16.552 -12.202 -0.247 1.00 86.75 88 PRO A N 1
ATOM 689 C CA . PRO A 1 88 ? 17.113 -13.404 -0.876 1.00 86.75 88 PRO A CA 1
ATOM 690 C C . PRO A 1 88 ? 16.125 -14.558 -1.077 1.00 86.75 88 PRO A C 1
ATOM 692 O O . PRO A 1 88 ? 16.264 -15.333 -2.020 1.00 86.75 88 PRO A O 1
ATOM 695 N N . GLU A 1 89 ? 15.119 -14.663 -0.213 1.00 85.38 89 GLU A N 1
ATOM 696 C CA . GLU A 1 89 ? 14.088 -15.700 -0.229 1.00 85.38 89 GLU A CA 1
ATOM 697 C C . GLU A 1 89 ? 12.985 -15.442 -1.269 1.00 85.38 89 GLU A C 1
ATOM 699 O O . GLU A 1 89 ? 12.110 -16.289 -1.469 1.00 85.38 89 GLU A O 1
ATOM 704 N N . LEU A 1 90 ? 12.994 -14.282 -1.937 1.00 86.62 90 LEU A N 1
ATOM 705 C CA . LEU A 1 90 ? 11.958 -13.911 -2.891 1.00 86.62 90 LEU A CA 1
ATOM 706 C C . LEU A 1 90 ? 12.115 -14.706 -4.202 1.00 86.62 90 LEU A C 1
ATOM 708 O O . LEU A 1 90 ? 13.139 -14.583 -4.876 1.00 86.62 90 LEU A O 1
ATOM 712 N N . PRO A 1 91 ? 11.096 -15.479 -4.629 1.00 85.00 91 PRO A N 1
ATOM 713 C CA . PRO A 1 91 ? 11.204 -16.365 -5.793 1.00 85.00 91 PRO A CA 1
ATOM 714 C C . PRO A 1 91 ? 11.215 -15.624 -7.141 1.00 85.00 91 PRO A C 1
ATOM 716 O O . PRO A 1 91 ? 11.382 -16.249 -8.186 1.00 85.00 91 PRO A O 1
ATOM 719 N N . GLY A 1 92 ? 11.009 -14.307 -7.141 1.00 89.06 92 GLY A N 1
ATOM 720 C CA . GLY A 1 92 ? 10.897 -13.497 -8.346 1.00 89.06 92 GLY A CA 1
ATOM 721 C C . GLY A 1 92 ? 10.927 -12.005 -8.042 1.00 89.06 92 GLY A C 1
ATOM 722 O O . GLY A 1 92 ? 11.514 -11.573 -7.051 1.00 89.06 92 GLY A O 1
ATOM 723 N N . ILE A 1 93 ? 10.301 -11.219 -8.917 1.00 91.06 93 ILE A N 1
ATOM 724 C CA . ILE A 1 93 ? 10.148 -9.774 -8.742 1.00 91.06 93 ILE A CA 1
ATOM 725 C C . ILE A 1 93 ? 8.744 -9.493 -8.213 1.00 91.06 93 ILE A C 1
ATOM 727 O O . ILE A 1 93 ? 7.758 -9.998 -8.749 1.00 91.06 93 ILE A O 1
ATOM 731 N N . GLU A 1 94 ? 8.646 -8.641 -7.202 1.00 92.62 94 GLU A N 1
ATOM 732 C CA . GLU A 1 94 ? 7.378 -8.117 -6.709 1.00 92.62 94 GLU A CA 1
ATOM 733 C C . GLU A 1 94 ? 7.349 -6.588 -6.817 1.00 92.62 94 GLU A C 1
ATOM 735 O O . GLU A 1 94 ? 8.364 -5.912 -6.644 1.00 92.62 94 GLU A O 1
ATOM 740 N N . LEU A 1 95 ? 6.169 -6.035 -7.088 1.00 93.19 95 LEU A N 1
ATOM 741 C CA . LEU A 1 95 ? 5.906 -4.603 -7.039 1.00 93.19 95 LEU A CA 1
ATOM 742 C C . LEU A 1 95 ? 5.240 -4.233 -5.726 1.00 93.19 95 LEU A C 1
ATOM 744 O O . LEU A 1 95 ? 4.226 -4.811 -5.338 1.00 93.19 95 LEU A O 1
ATOM 748 N N . ASP A 1 96 ? 5.794 -3.215 -5.092 1.00 93.25 96 ASP A N 1
ATOM 749 C CA . ASP A 1 96 ? 5.240 -2.512 -3.947 1.00 93.25 96 ASP A CA 1
ATOM 750 C C . ASP A 1 96 ? 4.609 -1.222 -4.450 1.00 93.25 96 ASP A C 1
ATOM 752 O O . ASP A 1 96 ? 5.288 -0.351 -4.996 1.00 93.25 96 ASP A O 1
ATOM 756 N N . LEU A 1 97 ? 3.288 -1.145 -4.344 1.00 95.19 97 LEU A N 1
ATOM 757 C CA . LEU A 1 97 ? 2.521 0.026 -4.736 1.00 95.19 97 LEU A CA 1
ATOM 758 C C . LEU A 1 97 ? 2.111 0.744 -3.463 1.00 95.19 97 LEU A C 1
ATOM 760 O O . LEU A 1 97 ? 1.373 0.180 -2.653 1.00 95.19 97 LEU A O 1
ATOM 764 N N . ALA A 1 98 ? 2.564 1.981 -3.301 1.00 94.81 98 ALA A N 1
ATOM 765 C CA . ALA A 1 98 ? 2.352 2.740 -2.083 1.00 94.81 98 ALA A CA 1
ATOM 766 C C . ALA A 1 98 ? 1.865 4.166 -2.353 1.00 94.81 98 ALA A C 1
ATOM 768 O O . ALA A 1 98 ? 2.197 4.804 -3.355 1.00 94.81 98 ALA A O 1
ATOM 769 N N . LEU A 1 99 ? 1.090 4.678 -1.403 1.00 96.25 99 LEU A N 1
ATOM 770 C CA . LEU A 1 99 ? 0.829 6.096 -1.205 1.00 96.25 99 LEU A CA 1
ATOM 771 C C . LEU A 1 99 ? 1.580 6.514 0.056 1.00 96.25 99 LEU A C 1
ATOM 773 O O . LEU A 1 99 ? 1.277 6.038 1.152 1.00 96.25 99 LEU A O 1
ATOM 777 N N . LEU A 1 100 ? 2.587 7.364 -0.118 1.00 94.81 100 LEU A N 1
ATOM 778 C CA . LEU A 1 100 ? 3.434 7.854 0.961 1.00 94.81 100 LEU A CA 1
ATOM 779 C C . LEU A 1 100 ? 2.918 9.202 1.454 1.00 94.81 100 LEU A C 1
ATOM 781 O O . LEU A 1 100 ? 2.482 10.033 0.658 1.00 94.81 100 LEU A O 1
ATOM 785 N N . VAL A 1 101 ? 2.991 9.428 2.756 1.00 95.00 101 VAL A N 1
ATOM 786 C CA . VAL A 1 101 ? 2.564 10.677 3.388 1.00 95.00 101 VAL A CA 1
ATOM 787 C C . VAL A 1 101 ? 3.460 10.980 4.572 1.00 95.00 101 VAL A C 1
ATOM 789 O O . VAL A 1 101 ? 3.853 10.076 5.304 1.00 95.00 101 VAL A O 1
ATOM 792 N N . GLU A 1 102 ? 3.804 12.250 4.754 1.00 94.19 102 GLU A N 1
ATOM 793 C CA . GLU A 1 102 ? 4.634 12.662 5.881 1.00 94.19 102 GLU A CA 1
ATOM 794 C C . GLU A 1 102 ? 3.914 12.424 7.208 1.00 94.19 102 GLU A C 1
ATOM 796 O O . GLU A 1 102 ? 2.785 12.878 7.409 1.00 94.19 102 GLU A O 1
ATOM 801 N N . THR A 1 103 ? 4.594 11.747 8.133 1.00 91.69 103 THR A N 1
ATOM 802 C CA . THR A 1 103 ? 4.063 11.411 9.458 1.00 91.69 103 THR A CA 1
ATOM 803 C C . THR A 1 103 ? 3.532 12.644 10.177 1.00 91.69 103 THR A C 1
ATOM 805 O O . THR A 1 103 ? 2.395 12.650 10.642 1.00 91.69 103 THR A O 1
ATOM 808 N N . ALA A 1 104 ? 4.302 13.733 10.187 1.00 91.38 104 ALA A N 1
ATOM 809 C CA . ALA A 1 104 ? 3.929 14.974 10.865 1.00 91.38 104 ALA A CA 1
ATOM 810 C C . ALA A 1 104 ? 2.611 15.593 10.350 1.00 91.38 104 ALA A C 1
ATOM 812 O O . ALA A 1 104 ? 1.922 16.300 11.093 1.00 91.38 104 ALA A O 1
ATOM 813 N N . ALA A 1 105 ? 2.230 15.318 9.095 1.00 92.12 105 ALA A N 1
ATOM 814 C CA . ALA A 1 105 ? 0.970 15.787 8.524 1.00 92.12 105 ALA A CA 1
ATOM 815 C C . ALA A 1 105 ? -0.242 15.005 9.054 1.00 92.12 105 ALA A C 1
ATOM 817 O O . ALA A 1 105 ? -1.362 15.515 9.044 1.00 92.12 105 ALA A O 1
ATOM 818 N N . LEU A 1 106 ? -0.029 13.781 9.539 1.00 92.06 106 LEU A N 1
ATOM 819 C CA . LEU A 1 106 ? -1.086 12.900 10.020 1.00 92.06 106 LEU A CA 1
ATOM 820 C C . LEU A 1 106 ? -1.251 12.910 11.533 1.00 92.06 106 LEU A C 1
ATOM 822 O O . LEU A 1 106 ? -2.276 12.439 12.022 1.00 92.06 106 LEU A O 1
ATOM 826 N N . THR A 1 107 ? -0.272 13.420 12.274 1.00 89.69 107 THR A N 1
ATOM 827 C CA . THR A 1 107 ? -0.128 13.055 13.685 1.00 89.69 107 THR A CA 1
ATOM 828 C C . THR A 1 107 ? -0.085 14.248 14.611 1.00 89.69 107 THR A C 1
ATOM 830 O O . THR A 1 107 ? 0.165 15.389 14.206 1.00 89.69 107 THR A O 1
ATOM 833 N N . LEU A 1 108 ? -0.380 13.954 15.870 1.00 86.12 108 LEU A N 1
ATOM 834 C CA . LEU A 1 108 ? -0.241 14.815 17.027 1.00 86.12 108 LEU A CA 1
ATOM 835 C C . LEU A 1 108 ? 0.540 14.037 18.087 1.00 86.12 108 LEU A C 1
ATOM 837 O O . LEU A 1 108 ? 0.363 12.827 18.240 1.00 86.12 108 LEU A O 1
ATOM 841 N N . ILE A 1 109 ? 1.399 14.743 18.816 1.00 82.75 109 ILE A N 1
ATOM 842 C CA . ILE A 1 109 ? 2.066 14.204 19.999 1.00 82.75 109 ILE A CA 1
ATOM 843 C C . ILE A 1 109 ? 1.423 14.876 21.206 1.00 82.75 109 ILE A C 1
ATOM 845 O O . ILE A 1 109 ? 1.554 16.086 21.388 1.00 82.75 109 ILE A O 1
ATOM 849 N N . GLU A 1 110 ? 0.730 14.091 22.023 1.00 78.81 110 GLU A N 1
ATOM 850 C CA . GLU A 1 110 ? 0.092 14.550 23.255 1.00 78.81 110 GLU A CA 1
ATOM 851 C C . GLU A 1 110 ? 0.533 13.651 24.411 1.00 78.81 110 GLU A C 1
ATOM 853 O O . GLU A 1 110 ? 0.392 12.435 24.339 1.00 78.81 110 GLU A O 1
ATOM 858 N N . HIS A 1 111 ? 1.064 14.232 25.492 1.00 78.25 111 HIS A N 1
ATOM 859 C CA . HIS A 1 111 ? 1.512 13.485 26.681 1.00 78.25 111 HIS A CA 1
ATOM 860 C C . HIS A 1 111 ? 2.485 12.329 26.365 1.00 78.25 111 HIS A C 1
ATOM 862 O O . HIS A 1 111 ? 2.309 11.214 26.859 1.00 78.25 111 HIS A O 1
ATOM 868 N N . ASP A 1 112 ? 3.475 12.586 25.503 1.00 76.69 112 ASP A N 1
ATOM 869 C CA . ASP A 1 112 ? 4.443 11.595 24.999 1.00 76.69 112 ASP A CA 1
ATOM 870 C C . ASP A 1 112 ? 3.799 10.397 24.280 1.00 76.69 112 ASP A C 1
ATOM 872 O O . ASP A 1 112 ? 4.407 9.335 24.131 1.00 76.69 112 ASP A O 1
ATOM 876 N N . ARG A 1 113 ? 2.553 10.556 23.818 1.00 77.50 113 ARG A N 1
ATOM 877 C CA . ARG A 1 113 ? 1.840 9.560 23.026 1.00 77.50 113 ARG A CA 1
ATOM 878 C C . ARG A 1 113 ? 1.566 10.076 21.632 1.00 77.50 113 ARG A C 1
ATOM 880 O O . ARG A 1 113 ? 1.165 11.218 21.415 1.00 77.50 113 ARG A O 1
ATOM 887 N N . TYR A 1 114 ? 1.793 9.175 20.696 1.00 82.12 114 TYR A N 1
ATOM 888 C CA . TYR A 1 114 ? 1.540 9.360 19.286 1.00 82.12 114 TYR A CA 1
ATOM 889 C C . TYR A 1 114 ? 0.068 9.068 18.972 1.00 82.12 114 TYR A C 1
ATOM 891 O O . TYR A 1 114 ? -0.419 7.969 19.259 1.00 82.12 114 TYR A O 1
ATOM 899 N N . HIS A 1 115 ? -0.619 10.037 18.366 1.00 89.12 115 HIS A N 1
ATOM 900 C CA . HIS A 1 115 ? -2.018 9.927 17.959 1.00 89.12 115 HIS A CA 1
ATOM 901 C C . HIS A 1 115 ? -2.223 10.443 16.537 1.00 89.12 115 HIS A C 1
ATOM 903 O O . HIS A 1 115 ? -1.595 11.413 16.108 1.00 89.12 115 HIS A O 1
ATOM 909 N N . TYR A 1 116 ? -3.144 9.819 15.808 1.00 92.44 116 TYR A N 1
ATOM 910 C CA . TYR A 1 116 ? -3.585 10.338 14.523 1.00 92.44 116 TYR A CA 1
ATOM 911 C C . TYR A 1 116 ? -4.542 11.514 14.697 1.00 92.44 116 TYR A C 1
ATOM 913 O O . TYR A 1 116 ? -5.415 11.512 15.560 1.00 92.44 116 TYR A O 1
ATOM 921 N N . ARG A 1 117 ? -4.409 12.519 13.830 1.00 92.75 117 ARG A N 1
ATOM 922 C CA . ARG A 1 117 ? -5.335 13.652 13.763 1.00 92.75 117 ARG A CA 1
ATOM 923 C C . ARG A 1 117 ? -6.761 13.160 13.467 1.00 92.75 117 ARG A C 1
ATOM 925 O O . ARG A 1 117 ? -6.931 12.185 12.722 1.00 92.75 117 ARG A O 1
ATOM 932 N N . PRO A 1 118 ? -7.796 13.874 13.948 1.00 91.06 118 PRO A N 1
ATOM 933 C CA . PRO A 1 118 ? -9.180 13.554 13.621 1.00 91.06 118 PRO A CA 1
ATOM 934 C C . PRO A 1 118 ? -9.401 13.407 12.110 1.00 91.06 118 PRO A C 1
ATOM 936 O O . PRO A 1 118 ? -8.952 14.231 11.315 1.00 91.06 118 PRO A O 1
ATOM 939 N N . GLY A 1 119 ? -10.099 12.343 11.712 1.00 91.50 119 GLY A N 1
ATOM 940 C CA . GLY A 1 119 ? -10.421 12.052 10.311 1.00 91.50 119 GLY A CA 1
ATOM 941 C C . GLY A 1 119 ? -9.361 11.258 9.540 1.00 91.50 119 GLY A C 1
ATOM 942 O O . GLY A 1 119 ? -9.700 10.683 8.505 1.00 91.50 119 GLY A O 1
ATOM 943 N N . VAL A 1 120 ? -8.125 11.132 10.042 1.00 93.81 120 VAL A N 1
ATOM 944 C CA . VAL A 1 120 ? -7.076 10.341 9.367 1.00 93.81 120 VAL A CA 1
ATOM 945 C C . VAL A 1 120 ? -7.463 8.866 9.279 1.00 93.81 120 VAL A C 1
ATOM 947 O O . VAL A 1 120 ? -7.289 8.273 8.219 1.00 93.81 120 VAL A O 1
ATOM 950 N N . GLN A 1 121 ? -8.068 8.289 10.326 1.00 93.88 121 GLN A N 1
ATOM 951 C CA . GLN A 1 121 ? -8.541 6.898 10.289 1.00 93.88 121 GLN A CA 1
ATOM 952 C C . GLN A 1 121 ? -9.532 6.664 9.147 1.00 93.88 121 GLN A C 1
ATOM 954 O O . GLN A 1 121 ? -9.341 5.771 8.325 1.00 93.88 121 GLN A O 1
ATOM 959 N N . ALA A 1 122 ? -10.576 7.492 9.072 1.00 95.00 122 ALA A N 1
ATOM 960 C CA . ALA A 1 122 ? -11.606 7.373 8.047 1.00 95.00 122 ALA A CA 1
ATOM 961 C C . ALA A 1 122 ? -11.021 7.564 6.638 1.00 95.00 122 ALA A C 1
ATOM 963 O O . ALA A 1 122 ? -11.395 6.850 5.707 1.00 95.00 122 ALA A O 1
ATOM 964 N N . ALA A 1 123 ? -10.070 8.489 6.486 1.00 95.19 123 ALA A N 1
ATOM 965 C CA . ALA A 1 123 ? -9.383 8.723 5.224 1.00 95.19 123 ALA A CA 1
ATOM 966 C C . ALA A 1 123 ? -8.498 7.527 4.822 1.00 95.19 123 ALA A C 1
ATOM 968 O O . ALA A 1 123 ? -8.575 7.065 3.683 1.00 95.19 123 ALA A O 1
ATOM 969 N N . ALA A 1 124 ? -7.717 6.971 5.755 1.00 95.38 124 ALA A N 1
ATOM 970 C CA . ALA A 1 124 ? -6.880 5.793 5.526 1.00 95.38 124 ALA A CA 1
ATOM 971 C C . ALA A 1 124 ? -7.727 4.566 5.152 1.00 95.38 124 ALA A C 1
ATOM 973 O O . ALA A 1 124 ? -7.441 3.904 4.155 1.00 95.38 124 ALA A O 1
ATOM 974 N N . GLN A 1 125 ? -8.830 4.327 5.869 1.00 95.94 125 GLN A N 1
ATOM 975 C CA . GLN A 1 125 ? -9.811 3.284 5.548 1.00 95.94 125 GLN A CA 1
ATOM 976 C C . GLN A 1 125 ? -10.392 3.455 4.141 1.00 95.94 125 GLN A C 1
ATOM 978 O O . GLN A 1 125 ? -10.468 2.500 3.365 1.00 95.94 125 GLN A O 1
ATOM 983 N N . ALA A 1 126 ? -10.797 4.674 3.777 1.00 95.69 126 ALA A N 1
ATOM 984 C CA . ALA A 1 126 ? -11.366 4.954 2.463 1.00 95.69 126 ALA A CA 1
ATOM 985 C C . ALA A 1 126 ? -10.357 4.706 1.330 1.00 95.69 126 ALA A C 1
ATOM 987 O O . ALA A 1 126 ? -10.716 4.119 0.305 1.00 95.69 126 ALA A O 1
ATOM 988 N N . LEU A 1 127 ? -9.098 5.114 1.512 1.00 96.62 127 LEU A N 1
ATOM 989 C CA . LEU A 1 127 ? -8.034 4.823 0.554 1.00 96.62 127 LEU A CA 1
ATOM 990 C C . LEU A 1 127 ? -7.751 3.321 0.458 1.00 96.62 127 LEU A C 1
ATOM 992 O O . LEU A 1 127 ? -7.642 2.790 -0.647 1.00 96.62 127 LEU A O 1
ATOM 996 N N . ALA A 1 128 ? -7.679 2.624 1.593 1.00 97.31 128 ALA A N 1
ATOM 997 C CA . ALA A 1 128 ? -7.408 1.196 1.620 1.00 97.31 128 ALA A CA 1
ATOM 998 C C . ALA A 1 128 ? -8.494 0.403 0.889 1.00 97.31 128 ALA A C 1
ATOM 1000 O O . ALA A 1 128 ? -8.182 -0.462 0.076 1.00 97.31 128 ALA A O 1
ATOM 1001 N N . ARG A 1 129 ? -9.771 0.754 1.088 1.00 96.88 129 ARG A N 1
ATOM 1002 C CA . ARG A 1 129 ? -10.899 0.142 0.367 1.00 96.88 129 ARG A CA 1
ATOM 1003 C C . ARG A 1 129 ? -10.826 0.393 -1.141 1.00 96.88 129 ARG A C 1
ATOM 1005 O O . ARG A 1 129 ? -11.162 -0.497 -1.918 1.00 96.88 129 ARG A O 1
ATOM 1012 N N . ARG A 1 130 ? -10.351 1.567 -1.579 1.00 96.38 130 ARG A N 1
ATOM 1013 C CA . ARG A 1 130 ? -10.122 1.858 -3.009 1.00 96.38 130 ARG A CA 1
ATOM 1014 C C . ARG A 1 130 ? -8.996 1.012 -3.596 1.00 96.38 130 ARG A C 1
ATOM 1016 O O . ARG A 1 130 ? -9.153 0.499 -4.700 1.00 96.38 130 ARG A O 1
ATOM 1023 N N . LEU A 1 131 ? -7.892 0.850 -2.866 1.00 97.25 131 LEU A N 1
ATOM 1024 C CA . LEU A 1 131 ? -6.809 -0.048 -3.271 1.00 97.25 131 LEU A CA 1
ATOM 1025 C C . LEU A 1 131 ? -7.293 -1.498 -3.321 1.00 97.25 131 LEU A C 1
ATOM 1027 O O . LEU A 1 131 ? -7.095 -2.163 -4.330 1.00 97.25 131 LEU A O 1
ATOM 1031 N N . HIS A 1 132 ? -8.004 -1.960 -2.294 1.00 96.69 132 HIS A N 1
ATOM 1032 C CA . HIS A 1 132 ? -8.554 -3.310 -2.249 1.00 96.69 132 HIS A CA 1
ATOM 1033 C C . HIS A 1 132 ? -9.535 -3.576 -3.402 1.00 96.69 132 HIS A C 1
ATOM 1035 O O . HIS A 1 132 ? -9.475 -4.629 -4.022 1.00 96.69 132 HIS A O 1
ATOM 1041 N N . ALA A 1 133 ? -10.381 -2.610 -3.775 1.00 97.12 133 ALA A N 1
ATOM 1042 C CA . ALA A 1 133 ? -11.265 -2.758 -4.933 1.00 97.12 133 ALA A CA 1
ATOM 1043 C C . ALA A 1 133 ? -10.498 -2.963 -6.256 1.00 97.12 133 ALA A C 1
ATOM 1045 O O . ALA A 1 133 ? -10.973 -3.677 -7.137 1.00 97.12 133 ALA A O 1
ATOM 1046 N N . ALA A 1 134 ? -9.315 -2.357 -6.404 1.00 97.62 134 ALA A N 1
ATOM 1047 C CA . ALA A 1 134 ? -8.452 -2.544 -7.573 1.00 97.62 134 ALA A CA 1
ATOM 1048 C C . ALA A 1 134 ? -7.570 -3.807 -7.484 1.00 97.62 134 ALA A C 1
ATOM 1050 O O . ALA A 1 134 ? -7.178 -4.367 -8.514 1.00 97.62 134 ALA A O 1
ATOM 1051 N N . PHE A 1 135 ? -7.272 -4.257 -6.264 1.00 96.62 135 PHE A N 1
ATOM 1052 C CA . PHE A 1 135 ? -6.372 -5.366 -5.957 1.00 96.62 135 PHE A CA 1
ATOM 1053 C C . PHE A 1 135 ? -6.972 -6.287 -4.880 1.00 96.62 135 PHE A C 1
ATOM 1055 O O . PHE A 1 135 ? -6.412 -6.407 -3.788 1.00 96.62 135 PHE A O 1
ATOM 1062 N N . PRO A 1 136 ? -8.104 -6.960 -5.161 1.00 95.94 136 PRO A N 1
ATOM 1063 C CA . PRO A 1 136 ? -8.834 -7.727 -4.147 1.00 95.94 136 PRO A CA 1
ATOM 1064 C C . PRO A 1 136 ? -8.063 -8.947 -3.625 1.00 95.94 136 PRO A C 1
ATOM 1066 O O . PRO A 1 136 ? -8.419 -9.507 -2.596 1.00 95.94 136 PRO A O 1
ATOM 1069 N N . GLN A 1 137 ? -7.004 -9.366 -4.318 1.00 93.69 137 GLN A N 1
ATOM 1070 C CA . GLN A 1 137 ? -6.128 -10.467 -3.926 1.00 93.69 137 GLN A CA 1
ATOM 1071 C C . GLN A 1 137 ? -4.994 -10.059 -2.971 1.00 93.69 137 GLN A C 1
ATOM 1073 O O . GLN A 1 137 ? -4.345 -10.938 -2.408 1.00 93.69 137 GLN A O 1
ATOM 1078 N N . ALA A 1 138 ? -4.726 -8.759 -2.804 1.00 93.88 138 ALA A N 1
ATOM 1079 C CA . ALA A 1 138 ? -3.609 -8.261 -2.005 1.00 93.88 138 ALA A CA 1
ATOM 1080 C C . ALA A 1 138 ? -4.048 -7.811 -0.609 1.00 93.88 138 ALA A C 1
ATOM 1082 O O . ALA A 1 138 ? -5.112 -7.209 -0.445 1.00 93.88 138 ALA A O 1
ATOM 1083 N N . GLY A 1 139 ? -3.184 -8.050 0.380 1.00 94.50 139 GLY A N 1
ATOM 1084 C CA . GLY A 1 139 ? -3.246 -7.336 1.651 1.00 94.50 139 GLY A CA 1
ATOM 1085 C C . GLY A 1 139 ? -2.897 -5.864 1.436 1.00 94.50 139 GLY A C 1
ATOM 1086 O O . GLY A 1 139 ? -1.917 -5.552 0.757 1.00 94.50 139 GLY A O 1
ATOM 1087 N N . ILE A 1 140 ? -3.715 -4.969 1.985 1.00 96.25 140 ILE A N 1
ATOM 1088 C CA . ILE A 1 140 ? -3.464 -3.526 1.986 1.00 96.25 140 ILE A CA 1
ATOM 1089 C C . ILE A 1 140 ? -3.104 -3.124 3.407 1.00 96.25 140 ILE A C 1
ATOM 1091 O O . ILE A 1 140 ? -3.896 -3.373 4.310 1.00 96.25 140 ILE A O 1
ATOM 1095 N N . TYR A 1 141 ? -1.961 -2.477 3.600 1.00 94.81 141 TYR A N 1
ATOM 1096 C CA . TYR A 1 141 ? -1.430 -2.154 4.920 1.00 94.81 141 TYR A CA 1
ATOM 1097 C C . TYR A 1 141 ? -1.152 -0.665 5.037 1.00 94.81 141 TYR A C 1
ATOM 1099 O O . TYR A 1 141 ? -0.595 -0.053 4.127 1.00 94.81 141 TYR A O 1
ATOM 1107 N N . PHE A 1 142 ? -1.534 -0.093 6.169 1.00 94.62 142 PHE A N 1
ATOM 1108 C CA . PHE A 1 142 ? -1.169 1.245 6.589 1.00 94.62 142 PHE A CA 1
ATOM 1109 C C . PHE A 1 142 ? -0.178 1.146 7.746 1.00 94.62 142 PHE A C 1
ATOM 1111 O O . PHE A 1 142 ? -0.518 0.627 8.814 1.00 94.62 142 PHE A O 1
ATOM 1118 N N . THR A 1 143 ? 1.042 1.617 7.519 1.00 91.56 143 THR A N 1
ATOM 1119 C CA . THR A 1 143 ? 2.177 1.445 8.431 1.00 91.56 143 THR A CA 1
ATOM 1120 C C . THR A 1 143 ? 2.845 2.779 8.742 1.00 91.56 143 THR A C 1
ATOM 1122 O O . THR A 1 143 ? 2.786 3.712 7.932 1.00 91.56 143 THR A O 1
ATOM 1125 N N . ASP A 1 144 ? 3.501 2.847 9.899 1.00 86.25 144 ASP A N 1
ATOM 1126 C CA . ASP A 1 144 ? 4.290 3.998 10.340 1.00 86.25 144 ASP A CA 1
ATOM 1127 C C . ASP A 1 144 ? 5.728 3.981 9.790 1.00 86.25 144 ASP A C 1
ATOM 1129 O O . ASP A 1 144 ? 6.136 3.047 9.086 1.00 86.25 144 ASP A O 1
ATOM 1133 N N . GLU A 1 145 ? 6.502 5.037 10.075 1.00 73.81 145 GLU A N 1
ATOM 1134 C CA . GLU A 1 145 ? 7.884 5.131 9.590 1.00 73.81 145 GLU A CA 1
ATOM 1135 C C . GLU A 1 145 ? 8.826 4.101 10.207 1.00 73.81 145 GLU A C 1
ATOM 1137 O O . GLU A 1 145 ? 9.868 3.816 9.616 1.00 73.81 145 GLU A O 1
ATOM 1142 N N . ALA A 1 146 ? 8.481 3.535 11.369 1.00 69.88 146 ALA A N 1
ATOM 1143 C CA . ALA A 1 146 ? 9.344 2.588 12.070 1.00 69.88 146 ALA A CA 1
ATOM 1144 C C . ALA A 1 146 ? 9.565 1.308 11.246 1.00 69.88 146 ALA A C 1
ATOM 1146 O O . ALA A 1 146 ? 10.500 0.552 11.502 1.00 69.88 146 ALA A O 1
ATOM 1147 N N . GLN A 1 147 ? 8.733 1.100 10.224 1.00 65.44 147 GLN A N 1
ATOM 1148 C CA . GLN A 1 147 ? 8.774 -0.028 9.302 1.00 65.44 147 GLN A CA 1
ATOM 1149 C C . GLN A 1 147 ? 9.326 0.348 7.919 1.00 65.44 147 GLN A C 1
ATOM 1151 O O . GLN A 1 147 ? 9.292 -0.450 6.980 1.00 65.44 147 GLN A O 1
ATOM 1156 N N . ALA A 1 148 ? 9.835 1.571 7.743 1.00 57.91 148 ALA A N 1
ATOM 1157 C CA . ALA A 1 148 ? 10.407 1.997 6.476 1.00 57.91 148 ALA A CA 1
ATOM 1158 C C . ALA A 1 148 ? 11.669 1.183 6.135 1.00 57.91 148 ALA A C 1
ATOM 1160 O O . ALA A 1 148 ? 12.670 1.225 6.843 1.00 57.91 148 ALA A O 1
ATOM 1161 N N . GLY A 1 149 ? 11.633 0.472 5.004 1.00 52.44 149 GLY A N 1
ATOM 1162 C CA . GLY A 1 149 ? 12.774 -0.305 4.502 1.00 52.44 149 GLY A CA 1
ATOM 1163 C C . GLY A 1 149 ? 12.868 -1.730 5.053 1.00 52.44 149 GLY A C 1
ATOM 1164 O O . GLY A 1 149 ? 13.752 -2.470 4.634 1.00 52.44 149 GLY A O 1
ATOM 1165 N N . VAL A 1 150 ? 11.944 -2.126 5.929 1.00 60.66 150 VAL A N 1
ATOM 1166 C CA . VAL A 1 150 ? 11.738 -3.519 6.343 1.00 60.66 150 VAL A CA 1
ATOM 1167 C C . VAL A 1 150 ? 10.553 -4.074 5.556 1.00 60.66 150 VAL A C 1
ATOM 1169 O O . VAL A 1 150 ? 9.672 -3.317 5.135 1.00 60.66 150 VAL A O 1
ATOM 1172 N N . ASP A 1 151 ? 10.533 -5.381 5.298 1.00 62.41 151 ASP A N 1
ATOM 1173 C CA . ASP A 1 151 ? 9.334 -5.989 4.738 1.00 62.41 151 ASP A CA 1
ATOM 1174 C C . ASP A 1 151 ? 8.196 -5.907 5.772 1.00 62.41 151 ASP A C 1
ATOM 1176 O O . ASP A 1 151 ? 8.212 -6.572 6.802 1.00 62.41 151 ASP A O 1
ATOM 1180 N N . PHE A 1 152 ? 7.227 -5.037 5.487 1.00 67.12 152 PHE A N 1
ATOM 1181 C CA . PHE A 1 152 ? 6.028 -4.819 6.297 1.00 67.12 152 PHE A CA 1
ATOM 1182 C C . PHE A 1 152 ? 5.094 -6.033 6.319 1.00 67.12 152 PHE A C 1
ATOM 1184 O O . PHE A 1 152 ? 4.227 -6.151 7.182 1.00 67.12 152 PHE A O 1
ATOM 1191 N N . ASP A 1 153 ? 5.210 -6.907 5.323 1.00 65.88 153 ASP A N 1
ATOM 1192 C CA . ASP A 1 153 ? 4.379 -8.082 5.194 1.00 65.88 153 ASP A CA 1
ATOM 1193 C C . ASP A 1 153 ? 5.044 -9.199 5.990 1.00 65.88 153 ASP A C 1
ATOM 1195 O O . ASP A 1 153 ? 5.787 -10.035 5.466 1.00 65.88 153 ASP A O 1
ATOM 1199 N N . GLY A 1 154 ? 4.748 -9.205 7.293 1.00 63.50 154 GLY A N 1
ATOM 1200 C CA . GLY A 1 154 ? 5.224 -10.210 8.242 1.00 63.50 154 GLY A CA 1
ATOM 1201 C C . GLY A 1 154 ? 4.870 -11.651 7.856 1.00 63.50 154 GLY A C 1
ATOM 1202 O O . GLY A 1 154 ? 5.244 -12.566 8.566 1.00 63.50 154 GLY A O 1
ATOM 1203 N N . LEU A 1 155 ? 4.151 -11.879 6.749 1.00 71.75 155 LEU A N 1
ATOM 1204 C CA . LEU A 1 155 ? 3.906 -13.189 6.156 1.00 71.75 155 LEU A CA 1
ATOM 1205 C C . LEU A 1 155 ? 5.152 -13.853 5.557 1.00 71.75 155 LEU A C 1
ATOM 1207 O O . LEU A 1 155 ? 5.101 -15.057 5.291 1.00 71.75 155 LEU A O 1
ATOM 1211 N N . ARG A 1 156 ? 6.217 -13.101 5.251 1.00 71.38 156 ARG A N 1
ATOM 1212 C CA . ARG A 1 156 ? 7.460 -13.672 4.691 1.00 71.38 156 ARG A CA 1
ATOM 1213 C C . ARG A 1 156 ? 8.451 -14.105 5.760 1.00 71.38 156 ARG A C 1
ATOM 1215 O O . ARG A 1 156 ? 9.250 -15.003 5.517 1.00 71.38 156 ARG A O 1
ATOM 1222 N N . TYR A 1 157 ? 8.376 -13.497 6.934 1.00 66.62 157 TYR A N 1
ATOM 1223 C CA . TYR A 1 157 ? 9.116 -13.946 8.098 1.00 66.62 157 TYR A CA 1
ATOM 1224 C C . TYR A 1 157 ? 8.206 -14.912 8.850 1.00 66.62 157 TYR A C 1
ATOM 1226 O O . TYR A 1 157 ? 7.062 -14.574 9.125 1.00 66.62 157 TYR A O 1
ATOM 1234 N N . ASP A 1 158 ? 8.665 -16.114 9.197 1.00 66.81 158 ASP A N 1
ATOM 1235 C CA . ASP A 1 158 ? 7.919 -17.025 10.086 1.00 66.81 158 ASP A CA 1
ATOM 1236 C C . ASP A 1 158 ? 7.891 -16.476 11.538 1.00 66.81 158 ASP A C 1
ATOM 1238 O O . ASP A 1 158 ? 8.189 -17.174 12.507 1.00 66.81 158 ASP A O 1
ATOM 1242 N N . ASP A 1 159 ? 7.569 -15.190 11.696 1.00 74.31 159 ASP A N 1
ATOM 1243 C CA . ASP A 1 159 ? 7.526 -14.427 12.933 1.00 74.31 159 ASP A CA 1
ATOM 1244 C C . ASP A 1 159 ? 6.110 -13.862 13.148 1.00 74.31 159 ASP A C 1
ATOM 1246 O O . ASP A 1 159 ? 5.745 -12.805 12.616 1.00 74.31 159 ASP A O 1
ATOM 1250 N N . PRO A 1 160 ? 5.295 -14.530 13.983 1.00 72.75 160 PRO A N 1
ATOM 1251 C CA . PRO A 1 160 ? 3.944 -14.087 14.302 1.00 72.75 160 PRO A CA 1
ATOM 1252 C C . PRO A 1 160 ? 3.855 -12.675 14.895 1.00 72.75 160 PRO A C 1
ATOM 1254 O O . PRO A 1 160 ? 2.794 -12.053 14.810 1.00 72.75 160 PRO A O 1
ATOM 1257 N N . ALA A 1 161 ? 4.929 -12.162 15.508 1.00 72.62 161 ALA A N 1
ATOM 1258 C CA . ALA A 1 161 ? 4.944 -10.817 16.074 1.00 72.62 161 ALA A CA 1
ATOM 1259 C C . ALA A 1 161 ? 5.008 -9.734 14.987 1.00 72.62 161 ALA A C 1
ATOM 1261 O O . ALA A 1 161 ? 4.503 -8.632 15.202 1.00 72.62 161 ALA A O 1
ATOM 1262 N N . GLN A 1 162 ? 5.584 -10.042 13.822 1.00 80.06 162 GLN A N 1
ATOM 1263 C CA . GLN A 1 162 ? 5.673 -9.113 12.693 1.00 80.06 16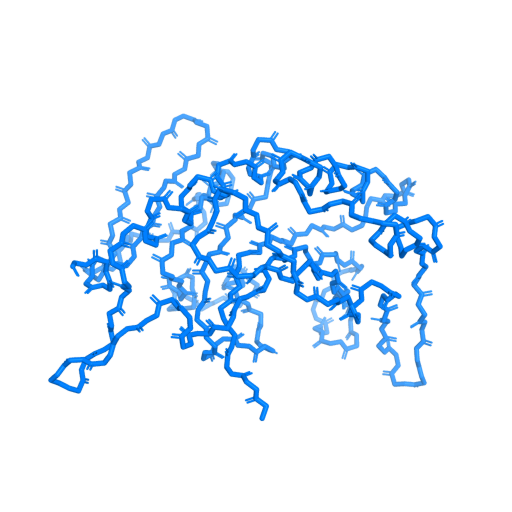2 GLN A CA 1
ATOM 1264 C C . GLN A 1 162 ? 4.368 -9.010 11.907 1.00 80.06 162 GLN A C 1
ATOM 1266 O O . GLN A 1 162 ? 4.082 -7.963 11.337 1.00 80.06 162 GLN A O 1
ATOM 1271 N N . LEU A 1 163 ? 3.522 -10.046 11.943 1.00 85.56 163 LEU A N 1
ATOM 1272 C CA . LEU A 1 163 ? 2.233 -10.042 11.243 1.00 85.56 163 LEU A CA 1
ATOM 1273 C C . LEU A 1 163 ? 1.349 -8.858 11.641 1.00 85.56 163 LEU A C 1
ATOM 1275 O O . LEU A 1 163 ? 0.689 -8.281 10.785 1.00 85.56 163 LEU A O 1
ATOM 1279 N N . TRP A 1 164 ? 1.363 -8.480 12.919 1.00 88.31 164 TRP A N 1
ATOM 1280 C CA . TRP A 1 164 ? 0.532 -7.413 13.487 1.00 88.31 164 TRP A CA 1
ATOM 1281 C C . TRP A 1 164 ? 1.254 -6.065 13.590 1.00 88.31 164 TRP A C 1
ATOM 1283 O O . TRP A 1 164 ? 0.863 -5.209 14.382 1.00 88.31 164 TRP A O 1
ATOM 1293 N N . GLN A 1 165 ? 2.326 -5.867 12.825 1.00 88.62 165 GLN A N 1
ATOM 1294 C CA . GLN A 1 165 ? 3.016 -4.585 12.743 1.00 88.62 165 GLN A CA 1
ATOM 1295 C C . GLN A 1 165 ? 2.351 -3.709 11.681 1.00 88.62 165 GLN A C 1
ATOM 1297 O O . GLN A 1 165 ? 2.903 -3.451 10.625 1.00 88.62 165 GLN A O 1
ATOM 1302 N N . PHE A 1 166 ? 1.148 -3.220 11.955 1.00 90.81 166 PHE A N 1
ATOM 1303 C CA . PHE A 1 166 ? 0.495 -2.194 11.142 1.00 90.81 166 PHE A CA 1
ATOM 1304 C C . PHE A 1 166 ? -0.506 -1.423 11.991 1.00 90.81 166 PHE A C 1
ATOM 1306 O O . PHE A 1 166 ? -0.987 -1.908 13.011 1.00 90.81 166 PHE A O 1
ATOM 1313 N N . ASP A 1 167 ? -0.889 -0.240 11.530 1.00 92.94 167 ASP A N 1
ATOM 1314 C CA . ASP A 1 167 ? -1.921 0.543 12.204 1.00 92.94 167 ASP A CA 1
ATOM 1315 C C . ASP A 1 167 ? -3.310 0.240 11.668 1.00 92.94 167 ASP A C 1
ATOM 1317 O O . ASP A 1 167 ? -4.300 0.315 12.403 1.00 92.94 167 ASP A O 1
ATOM 1321 N N . TYR A 1 168 ? -3.381 -0.122 10.391 1.00 95.25 168 TYR A N 1
ATOM 1322 C CA . TYR A 1 168 ? -4.597 -0.556 9.730 1.00 95.25 168 TYR A CA 1
ATOM 1323 C C . TYR A 1 168 ? -4.271 -1.522 8.590 1.00 95.25 168 TYR A C 1
ATOM 1325 O O . TYR A 1 168 ? -3.280 -1.332 7.890 1.00 95.25 168 TYR A O 1
ATOM 1333 N N . ALA A 1 169 ? -5.113 -2.528 8.369 1.00 95.69 169 ALA A N 1
ATOM 1334 C CA . ALA A 1 169 ? -4.994 -3.425 7.233 1.00 95.69 169 ALA A CA 1
ATOM 1335 C C . ALA A 1 169 ? -6.351 -3.912 6.708 1.00 95.69 169 ALA A C 1
ATOM 1337 O O . ALA A 1 169 ? -7.296 -4.127 7.471 1.00 95.69 169 ALA A O 1
ATOM 1338 N N . LEU A 1 170 ? -6.412 -4.145 5.396 1.00 96.94 170 LEU A N 1
ATOM 1339 C CA . LEU A 1 170 ? -7.439 -4.956 4.745 1.00 96.94 170 LEU A CA 1
ATOM 1340 C C . LEU A 1 170 ? -6.798 -6.242 4.241 1.00 96.94 170 LEU A C 1
ATOM 1342 O O . LEU A 1 170 ? -5.941 -6.210 3.358 1.00 96.94 170 LEU A O 1
ATOM 1346 N N . LEU A 1 171 ? -7.227 -7.368 4.797 1.00 95.12 171 LEU A N 1
ATOM 1347 C CA . LEU A 1 171 ? -6.651 -8.680 4.538 1.00 95.12 171 LEU A CA 1
ATOM 1348 C C . LEU A 1 171 ? -7.659 -9.526 3.751 1.00 95.12 171 LEU A C 1
ATOM 1350 O O . LEU A 1 171 ? -8.697 -9.895 4.306 1.00 95.12 171 LEU A O 1
ATOM 1354 N N . PRO A 1 172 ? -7.408 -9.870 2.478 1.00 95.12 172 PRO A N 1
ATOM 1355 C CA . PRO A 1 172 ? -8.280 -10.793 1.760 1.00 95.12 172 PRO A CA 1
ATOM 1356 C C . PRO A 1 172 ? -8.262 -12.183 2.417 1.00 95.12 172 PRO A C 1
ATOM 1358 O O . PRO A 1 172 ? -7.293 -12.509 3.105 1.00 95.12 172 PRO A O 1
ATOM 1361 N N . PRO A 1 173 ? -9.277 -13.042 2.198 1.00 93.81 173 PRO A N 1
ATOM 1362 C CA . PRO A 1 173 ? -9.442 -14.290 2.947 1.00 93.81 173 PRO A CA 1
ATOM 1363 C C . PRO A 1 173 ? -8.196 -15.184 2.976 1.00 93.81 173 PRO A C 1
ATOM 1365 O O . PRO A 1 173 ? -7.843 -15.716 4.025 1.00 93.81 173 PRO A O 1
ATOM 1368 N N . ALA A 1 174 ? -7.489 -15.300 1.846 1.00 90.81 174 ALA A N 1
ATOM 1369 C CA . ALA A 1 174 ? -6.262 -16.091 1.747 1.00 90.81 174 ALA A CA 1
ATOM 1370 C C . ALA A 1 174 ? -5.109 -15.533 2.602 1.00 90.81 174 ALA A C 1
ATOM 1372 O O . ALA A 1 174 ? -4.318 -16.300 3.146 1.00 90.81 174 ALA A O 1
ATOM 1373 N N . VAL A 1 175 ? -5.026 -14.208 2.740 1.00 90.38 175 VAL A N 1
ATOM 1374 C CA . VAL A 1 175 ? -4.041 -13.532 3.593 1.00 90.38 175 VAL A CA 1
ATOM 1375 C C . VAL A 1 175 ? -4.471 -13.634 5.053 1.00 90.38 175 VAL A C 1
ATOM 1377 O O . VAL A 1 175 ? -3.688 -14.078 5.885 1.00 90.38 175 VAL A O 1
ATOM 1380 N N . ALA A 1 176 ? -5.731 -13.315 5.360 1.00 91.75 176 ALA A N 1
ATOM 1381 C CA . ALA A 1 176 ? -6.271 -13.347 6.718 1.00 91.75 176 ALA A CA 1
ATOM 1382 C C . ALA A 1 176 ? -6.167 -14.739 7.366 1.00 91.75 176 ALA A C 1
ATOM 1384 O O . ALA A 1 176 ? -5.907 -14.841 8.559 1.00 91.75 176 ALA A O 1
ATOM 1385 N N . ALA A 1 177 ? -6.294 -15.819 6.589 1.00 90.69 177 ALA A N 1
ATOM 1386 C CA . ALA A 1 177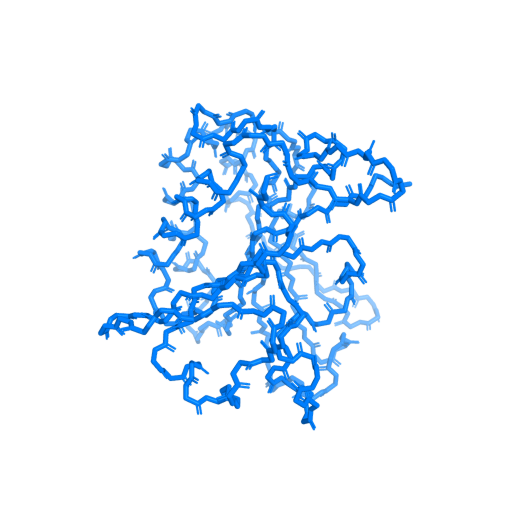 ? -6.142 -17.189 7.086 1.00 90.69 177 ALA A CA 1
ATOM 1387 C C . ALA A 1 177 ? -4.736 -17.511 7.630 1.00 90.69 177 ALA A C 1
ATOM 1389 O O . ALA A 1 177 ? -4.570 -18.487 8.359 1.00 90.69 177 ALA A O 1
ATOM 1390 N N . ARG A 1 178 ? -3.724 -16.712 7.274 1.00 88.56 178 ARG A N 1
ATOM 1391 C CA . ARG A 1 178 ? -2.343 -16.861 7.757 1.00 88.56 178 ARG A CA 1
ATOM 1392 C C . ARG A 1 178 ? -2.083 -16.085 9.048 1.00 88.56 178 ARG A C 1
ATOM 1394 O O . ARG A 1 178 ? -1.032 -16.259 9.658 1.00 88.56 178 ARG A O 1
ATOM 1401 N N . TYR A 1 179 ? -3.024 -15.241 9.461 1.00 87.81 179 TYR A N 1
ATOM 1402 C CA . TYR A 1 179 ? -2.910 -14.465 10.683 1.00 87.81 179 TYR A CA 1
ATOM 1403 C C . TYR A 1 179 ? -3.356 -15.301 11.891 1.00 87.81 179 TYR A C 1
ATOM 1405 O O . TYR A 1 179 ? -4.435 -15.898 11.858 1.00 87.81 179 TYR A O 1
ATOM 1413 N N . PRO A 1 180 ? -2.567 -15.344 12.981 1.00 82.75 180 PRO A N 1
ATOM 1414 C CA . PRO A 1 180 ? -3.016 -15.919 14.244 1.00 82.75 180 PRO A CA 1
ATOM 1415 C C . PRO A 1 180 ? -4.109 -15.037 14.868 1.00 82.75 180 PRO A C 1
ATOM 1417 O O . PRO A 1 180 ? -4.504 -14.016 14.310 1.00 82.75 180 PRO A O 1
ATOM 1420 N N . ALA A 1 181 ? -4.599 -15.397 16.054 1.00 88.50 181 ALA A N 1
ATOM 1421 C CA . ALA A 1 181 ? -5.538 -14.543 16.779 1.00 88.50 181 ALA A CA 1
ATOM 1422 C C . ALA A 1 181 ? -4.964 -13.119 16.991 1.00 88.50 181 ALA A C 1
ATOM 1424 O O . ALA A 1 181 ? -3.769 -12.990 17.283 1.00 88.50 181 ALA A O 1
ATOM 1425 N N . PRO A 1 182 ? -5.789 -12.058 16.871 1.00 91.12 182 PRO A N 1
ATOM 1426 C CA . PRO A 1 182 ? -5.327 -10.687 17.051 1.00 91.12 182 PRO A CA 1
ATOM 1427 C C . PRO A 1 182 ? -4.797 -10.461 18.473 1.00 91.12 182 PRO A C 1
ATOM 1429 O O . PRO A 1 182 ? -5.440 -10.887 19.440 1.00 91.12 182 PRO A O 1
ATOM 1432 N N . PRO A 1 183 ? -3.657 -9.764 18.641 1.00 91.44 183 PRO A N 1
ATOM 1433 C CA . PRO A 1 183 ? -3.179 -9.373 19.958 1.00 91.44 183 PRO A CA 1
ATOM 1434 C C . PRO A 1 183 ? -4.138 -8.349 20.595 1.00 91.44 183 PRO A C 1
ATOM 1436 O O . PRO A 1 183 ? -4.892 -7.679 19.884 1.00 91.44 183 PRO A O 1
ATOM 1439 N N . PRO A 1 184 ? -4.082 -8.133 21.926 1.00 92.88 184 PRO A N 1
ATOM 1440 C CA . PRO A 1 184 ? -4.984 -7.205 22.623 1.00 92.88 184 PRO A CA 1
ATOM 1441 C C . PRO A 1 184 ? -4.954 -5.759 22.103 1.00 92.88 184 PRO A C 1
ATOM 1443 O O . PRO A 1 184 ? -5.918 -5.010 22.290 1.00 92.88 184 PRO A O 1
ATOM 1446 N N . THR A 1 185 ? -3.847 -5.371 21.462 1.00 91.62 185 THR A N 1
ATOM 1447 C CA . THR A 1 185 ? -3.634 -4.052 20.854 1.00 91.62 185 THR A CA 1
ATOM 1448 C C . THR A 1 185 ? -4.444 -3.831 19.582 1.00 91.62 185 THR A C 1
ATOM 1450 O O . THR A 1 185 ? -4.666 -2.681 19.209 1.00 91.62 185 THR A O 1
ATOM 1453 N N . HIS A 1 186 ? -4.920 -4.899 18.939 1.00 93.44 186 HIS A N 1
ATOM 1454 C CA . HIS A 1 186 ? -5.628 -4.828 17.670 1.00 93.44 186 HIS A CA 1
ATOM 1455 C C . HIS A 1 186 ? -7.114 -5.152 17.812 1.00 93.44 186 HIS A C 1
ATOM 1457 O O . HIS A 1 186 ? -7.591 -5.777 18.766 1.00 93.44 186 HIS A O 1
ATOM 1463 N N . ARG A 1 187 ? -7.868 -4.680 16.828 1.00 95.00 187 ARG A N 1
ATOM 1464 C CA . ARG A 1 187 ? -9.234 -5.099 16.539 1.00 95.00 187 ARG A CA 1
ATOM 1465 C C . ARG A 1 187 ? -9.249 -5.756 15.170 1.00 95.00 187 ARG A C 1
ATOM 1467 O O . ARG A 1 187 ? -8.418 -5.435 14.324 1.00 95.00 187 ARG A O 1
ATOM 1474 N N . LEU A 1 188 ? -10.182 -6.682 14.996 1.00 95.19 188 LEU A N 1
ATOM 1475 C CA . LEU A 1 188 ? -10.395 -7.426 13.768 1.00 95.19 188 LEU A CA 1
ATOM 1476 C C . LEU A 1 188 ? -11.900 -7.544 13.547 1.00 95.19 188 LEU A C 1
ATOM 1478 O O . LEU A 1 188 ? -12.610 -8.019 14.435 1.00 95.19 188 LEU A O 1
ATOM 1482 N N . ASP A 1 189 ? -12.358 -7.129 12.376 1.00 95.75 189 ASP A N 1
ATOM 1483 C CA . ASP A 1 189 ? -13.712 -7.348 11.886 1.00 95.75 189 ASP A CA 1
ATOM 1484 C C . ASP A 1 189 ? -13.648 -8.198 10.613 1.00 95.75 189 ASP A C 1
ATOM 1486 O O . ASP A 1 189 ? -13.035 -7.814 9.616 1.00 95.75 189 ASP A O 1
ATOM 1490 N N . ALA A 1 190 ? -14.214 -9.400 10.664 1.00 94.12 190 ALA A N 1
ATOM 1491 C CA . ALA A 1 190 ? -14.113 -10.368 9.581 1.00 94.12 190 ALA A CA 1
ATOM 1492 C C . ALA A 1 190 ? -15.322 -10.254 8.646 1.00 94.12 190 ALA A C 1
ATOM 1494 O O . ALA A 1 190 ? -16.442 -10.610 9.011 1.00 94.12 190 ALA A O 1
ATOM 1495 N N . GLY A 1 191 ? -15.082 -9.805 7.414 1.00 93.00 191 GLY A N 1
ATOM 1496 C CA . GLY A 1 191 ? -16.069 -9.780 6.342 1.00 93.00 191 GLY A CA 1
ATOM 1497 C C . GLY A 1 191 ? -15.876 -10.913 5.325 1.00 93.00 191 GLY A C 1
ATOM 1498 O O . GLY A 1 191 ? -14.838 -11.577 5.298 1.00 93.00 191 GLY A O 1
ATOM 1499 N N . PRO A 1 192 ? -16.858 -11.131 4.430 1.00 92.31 192 PRO A N 1
ATOM 1500 C CA . PRO A 1 192 ? -16.767 -12.161 3.393 1.00 92.31 192 PRO A CA 1
ATOM 1501 C C . PRO A 1 192 ? -15.734 -11.839 2.300 1.00 92.31 192 PRO A C 1
ATOM 1503 O O . PRO A 1 192 ? -15.186 -12.754 1.693 1.00 92.31 192 PRO A O 1
ATOM 1506 N N . ALA A 1 193 ? -15.480 -10.553 2.030 1.00 94.31 193 ALA A N 1
ATOM 1507 C CA . ALA A 1 193 ? -14.543 -10.108 0.992 1.00 94.31 193 ALA A CA 1
ATOM 1508 C C . ALA A 1 193 ? -13.127 -9.850 1.528 1.00 94.31 193 ALA A C 1
ATOM 1510 O O . ALA A 1 193 ? -12.152 -10.027 0.805 1.00 94.31 193 ALA A O 1
ATOM 1511 N N . TYR A 1 194 ? -13.022 -9.428 2.786 1.00 96.44 194 T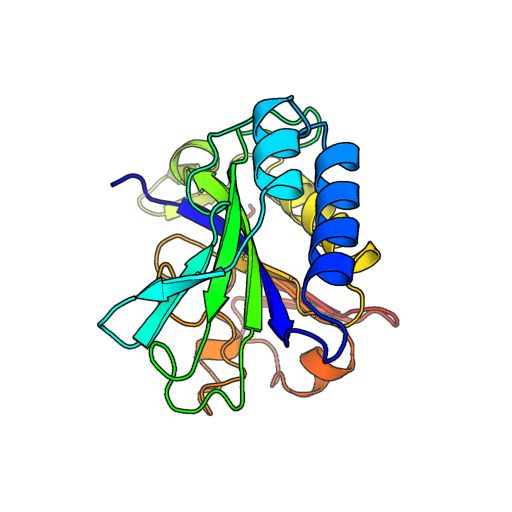YR A N 1
ATOM 1512 C CA . TYR A 1 194 ? -11.776 -9.130 3.479 1.00 96.44 194 TYR A CA 1
ATOM 1513 C C . TYR A 1 194 ? -12.030 -9.089 4.989 1.00 96.44 194 TYR A C 1
ATOM 1515 O O . TYR A 1 194 ? -13.154 -8.841 5.429 1.00 96.44 194 TYR A O 1
ATOM 1523 N N . ALA A 1 195 ? -10.977 -9.277 5.775 1.00 96.38 195 ALA A N 1
ATOM 1524 C CA . ALA A 1 195 ? -10.944 -8.905 7.178 1.00 96.38 195 ALA A CA 1
ATOM 1525 C C . ALA A 1 195 ? -10.330 -7.505 7.326 1.00 96.38 195 ALA A C 1
ATOM 1527 O O . ALA A 1 195 ? -9.319 -7.191 6.699 1.00 96.38 195 ALA A O 1
ATOM 1528 N N . GLU A 1 196 ? -10.954 -6.662 8.136 1.00 97.06 196 GLU A N 1
ATOM 1529 C CA . GLU A 1 196 ? -10.503 -5.311 8.455 1.00 97.06 196 GLU A CA 1
ATOM 1530 C C . GLU A 1 196 ? -9.865 -5.321 9.847 1.00 97.06 196 GLU A C 1
ATOM 1532 O O . GLU A 1 196 ? -10.504 -5.697 10.828 1.00 97.06 196 GLU A O 1
ATOM 1537 N N . ALA A 1 197 ? -8.591 -4.943 9.939 1.00 95.12 197 ALA A N 1
ATOM 1538 C CA . ALA A 1 197 ? -7.814 -4.988 11.172 1.00 95.12 197 ALA A CA 1
ATOM 1539 C C . ALA A 1 197 ? -7.196 -3.625 11.486 1.00 95.12 197 ALA A C 1
ATOM 1541 O O . ALA A 1 197 ? -6.772 -2.922 10.575 1.00 95.12 197 ALA A O 1
ATOM 1542 N N . TRP A 1 198 ? -7.125 -3.232 12.761 1.00 95.00 198 TRP A N 1
ATOM 1543 C CA . TRP A 1 198 ? -6.509 -1.955 13.142 1.00 95.00 198 TRP A CA 1
ATOM 1544 C C . TRP A 1 198 ? -5.984 -1.921 14.574 1.00 95.00 198 TRP A C 1
ATOM 1546 O O . TRP A 1 198 ? -6.536 -2.562 15.471 1.00 95.00 198 TRP A O 1
ATOM 1556 N N . TYR A 1 199 ? -4.939 -1.126 14.794 1.00 92.69 199 TYR A N 1
ATOM 1557 C CA . TYR A 1 199 ? -4.356 -0.869 16.107 1.00 92.69 199 TYR A CA 1
ATOM 1558 C C . TYR A 1 199 ? -5.261 0.066 16.917 1.00 92.69 199 TYR A C 1
ATOM 1560 O O . TYR A 1 199 ? -5.422 1.233 16.579 1.00 92.69 199 TYR A O 1
ATOM 1568 N N . ALA A 1 200 ? -5.855 -0.402 18.013 1.00 91.00 200 ALA A N 1
ATOM 1569 C CA . ALA A 1 200 ? -6.968 0.289 18.668 1.00 91.00 200 ALA A CA 1
ATOM 1570 C C . ALA A 1 200 ? -6.613 1.668 19.257 1.00 91.00 200 ALA A C 1
ATOM 1572 O O . ALA A 1 200 ? -7.447 2.568 19.235 1.00 91.00 200 ALA A O 1
ATOM 1573 N N . ALA A 1 201 ? -5.404 1.846 19.800 1.00 87.94 201 ALA A N 1
ATOM 1574 C CA . ALA A 1 201 ? -5.100 3.019 20.629 1.00 87.94 201 ALA A CA 1
ATOM 1575 C C . ALA A 1 201 ? -4.595 4.257 19.860 1.00 87.94 201 ALA A C 1
ATOM 1577 O O . ALA A 1 201 ? -4.474 5.319 20.463 1.00 87.94 201 ALA A O 1
ATOM 1578 N N . ARG A 1 202 ? -4.288 4.141 18.559 1.00 84.00 202 ARG A N 1
ATOM 1579 C CA . ARG A 1 202 ? -3.682 5.233 17.766 1.00 84.00 202 ARG A CA 1
ATOM 1580 C C . ARG A 1 202 ? -4.704 6.180 17.125 1.00 84.00 202 ARG A C 1
ATOM 1582 O O . ARG A 1 202 ? -4.333 7.269 16.703 1.00 84.00 202 ARG A O 1
ATOM 1589 N N . TRP A 1 203 ? -5.972 5.774 17.054 1.00 86.06 203 TRP A N 1
ATOM 1590 C CA . TRP A 1 203 ? -7.019 6.457 16.278 1.00 86.06 203 TRP A CA 1
ATOM 1591 C C . TRP A 1 203 ? -8.029 7.260 17.113 1.00 86.06 203 TRP A C 1
ATOM 1593 O O . TRP A 1 203 ? -9.009 7.747 16.551 1.00 86.06 203 TRP A O 1
ATOM 1603 N N . ALA A 1 204 ? -7.835 7.309 18.434 1.00 66.06 204 ALA A N 1
ATOM 1604 C CA . ALA A 1 204 ? -8.751 7.935 19.390 1.00 66.06 204 ALA A CA 1
ATOM 1605 C C . ALA A 1 204 ? -8.709 9.467 19.343 1.00 66.06 204 ALA A C 1
ATOM 1607 O O . ALA A 1 204 ? -7.596 10.007 19.161 1.00 66.06 204 ALA A O 1
#

Organism: NCBI:txid1776032

Radius of gyration: 16.61 Å; chains: 1; bounding box: 42×34×46 Å